Protein AF-A0A7S3TK28-F1 (afdb_monomer)

InterPro domains:
  IPR003421 Opine dehydrogenase [PF02317] (2-161)
  IPR005952 Phosphoglycerate mutase 1 [TIGR01258] (217-288)
  IPR008927 6-phosphogluconate dehydrogenase-like, C-terminal domain superfamily [SSF48179] (2-196)
  IPR013078 Histidine phosphatase superfamily, clade-1 [PF00300] (219-283)
  IPR013078 Histidine phosphatase superfamily, clade-1 [SM00855] (218-285)
  IPR013078 Histidine phosphatase superfamily, clade-1 [cd07067] (218-284)
  IPR013328 6-phosphogluconate dehydrogenase, domain 2 [G3DSA:1.10.1040.10] (9-201)
  IPR029033 Histidine phosphatase superfamily [G3DSA:3.40.50.1240] (212-289)
  IPR029033 Histidine phosphatase superfamily [SSF53254] (218-283)
  IPR051729 Opine/Lysopine Dehydrogenase [PTHR38015] (2-201)

Foldseek 3Di:
DAALLDVLLQQLLLQCCLCPPVVHDPQDADADFAQRLLNDDPSSQVLSCLQQVLSVVLVVLCCVQQVDDRVVSDGPLVVLCVPQVVQFPDSPGSSSSRNRRPVRPPHGADWDDDVNHTDHLLQDCSLVPSLQEHLLQSLLSCQQSVRDRVSSVVSSVVSCVSNVFFQDDPSDRPGPCVLVGPRCVVVVDRHPVSVCVVVVRDSPPDDDDPDDDDDDDDDDDDDFFAFPVVVVVHDCPPPQGAHDPRSLVVLLVLLQVLQVVPDEDPDDDFDPHNRGVSSVVNSCVNNVRD

Solvent-accessible surface area (backbone atoms only — not comparable to full-atom values): 16312 Å² total; per-residue (Å²): 139,82,64,88,65,44,64,56,37,36,52,40,44,27,49,52,41,44,54,62,32,81,92,61,36,90,84,67,54,34,83,64,75,53,46,41,56,53,51,53,45,73,68,21,35,51,46,38,51,43,36,34,50,37,52,44,52,39,50,53,50,47,29,73,76,44,76,52,89,62,78,85,41,53,47,66,57,56,50,45,44,77,75,40,50,93,59,33,82,36,74,90,41,60,43,39,34,41,46,37,28,66,92,43,70,88,43,48,49,64,59,42,86,48,91,78,30,31,37,74,42,58,62,39,56,48,39,63,45,26,36,34,61,32,35,35,25,56,52,32,51,18,56,46,69,71,48,81,46,70,53,49,47,56,49,49,57,54,45,26,61,55,54,72,50,39,38,62,50,98,89,34,70,72,21,93,44,21,67,76,31,54,16,46,46,40,75,72,35,71,44,58,69,53,44,29,60,78,68,71,50,64,78,64,92,68,78,74,78,71,90,67,80,86,77,88,76,89,83,84,89,76,80,56,33,49,28,56,42,55,78,68,75,40,89,54,89,86,63,76,53,52,53,26,81,65,13,51,50,48,14,40,51,51,3,42,53,38,36,77,70,65,58,80,71,97,77,86,87,68,58,98,36,58,26,34,42,50,22,50,51,40,18,24,67,47,23,78,56,118

Radius of gyration: 21.39 Å; Cα contacts (8 Å, |Δi|>4): 416; chains: 1; bounding box: 54×44×63 Å

Sequence (290 aa):
GISLRNPGAVIHPGVMYGRWCAEKWDGKPVAEKPLFYQGVDDFTQDVLLGLTNEVQAVRKKMEELCGIDLSDAVDLKQWYMDCYGDQMTDTSSLKACMNTNPGYRGLTHPCKDAEGGFVPDLKYRYLSEDVPTGMCFNKGLGEILGVAMPMTDKVLQWAQECIGQEFMVDGKMTGKDVVKTRAPQALGITTLAEFCTSAGISTTGSPSAGPREPVVHKIVFLRHGESVWNVANIFTGWADVDLSPAGEMEAVEAGKVLKEKGYKFDVVFTSVLRRSIKTAWTALMNSENY

pLDDT: mean 92.3, std 11.19, range [40.44, 98.81]

Organism: NCBI:txid141414

Mean predicted aligned error: 8.52 Å

Nearest PDB structures (foldseek):
  3c7c-assembly1_B  TM=9.123E-01  e=1.834E-18  Pecten maximus
  3iqd-assembly1_B  TM=9.134E-01  e=4.258E-18  Pecten maximus
  3c7d-assembly1_B  TM=9.516E-01  e=3.195E-16  Pecten maximus
  4odi-assembly1_C  TM=9.614E-01  e=1.47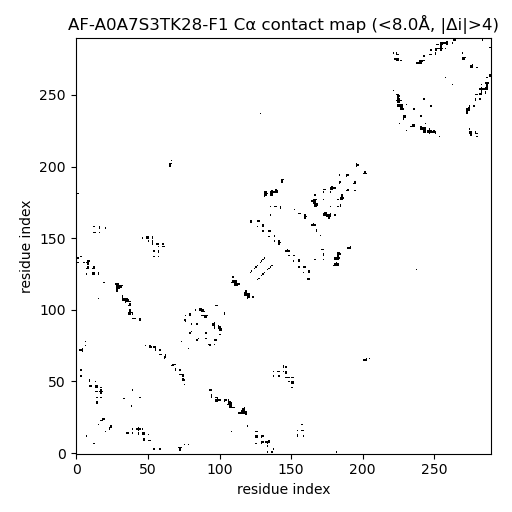2E-04  Toxoplasma gondii ME49
  3ezn-assembly1_A  TM=9.757E-01  e=8.822E-04  Burkholderia pseudomallei 1710b

Secondary structure (DSSP, 8-state):
---S--THHHHHHHHHHHHHSTTT--SPPBSS--BSGGG--HHHHHHHHHHHHHHHHHHHHHHHHH----TTS--HHHHHHHHHTTT-S--SSHHHHHHH-GGGTT-B--EEEETTEEEE-TTSHHHHTHIIIIIHHHHHHHHHTT---HHHHHHHHHHHHHHT----BTTBS--TTGGGS-SGGGGT--SHHHHHHHHT---S------------------PPPPBHHHHTT---TT--PPBPHHHHHHHHHHHHHHHHTT---S-----SSHHHHHHHHHHHHHHT--

Structure (mmCIF, N/CA/C/O backbone):
data_AF-A0A7S3TK28-F1
#
_entry.id   AF-A0A7S3TK28-F1
#
loop_
_atom_site.group_PDB
_atom_site.id
_atom_site.type_symbol
_atom_site.label_atom_id
_atom_site.label_alt_id
_atom_site.label_comp_id
_atom_site.label_asym_id
_atom_site.label_entity_id
_atom_site.label_seq_id
_atom_site.pdbx_PDB_ins_code
_atom_site.Cartn_x
_atom_site.Cartn_y
_atom_site.Cartn_z
_atom_site.occupancy
_atom_site.B_iso_or_equiv
_atom_site.auth_seq_id
_atom_site.auth_comp_id
_atom_site.auth_asym_id
_atom_site.auth_atom_id
_atom_site.pdbx_PDB_model_num
ATOM 1 N N . GLY A 1 1 ? -11.603 3.193 7.037 1.00 42.41 1 GLY A N 1
ATOM 2 C CA . GLY A 1 1 ? -10.459 3.156 7.964 1.00 42.41 1 GLY A CA 1
ATOM 3 C C . GLY A 1 1 ? -9.174 3.270 7.178 1.00 42.41 1 GLY A C 1
ATOM 4 O O . GLY A 1 1 ? -9.119 2.775 6.057 1.00 42.41 1 GLY A O 1
ATOM 5 N N . ILE A 1 2 ? -8.181 3.951 7.734 1.00 57.00 2 ILE A N 1
ATOM 6 C CA . ILE A 1 2 ? -6.788 3.903 7.283 1.00 57.00 2 ILE A CA 1
ATOM 7 C C . ILE A 1 2 ? -6.021 3.240 8.425 1.00 57.00 2 ILE A C 1
ATOM 9 O O . ILE A 1 2 ? -6.364 3.457 9.585 1.00 57.00 2 ILE A O 1
ATOM 13 N N . SER A 1 3 ? -5.068 2.374 8.103 1.00 76.81 3 SER A N 1
ATOM 14 C CA . SER A 1 3 ? -4.368 1.545 9.081 1.00 76.81 3 SER A CA 1
ATOM 15 C C . SER A 1 3 ? -2.878 1.539 8.779 1.00 76.81 3 SER A C 1
ATOM 17 O O . SER A 1 3 ? -2.493 1.499 7.611 1.00 76.81 3 SER A O 1
ATOM 19 N N . LEU A 1 4 ? -2.061 1.509 9.834 1.00 87.50 4 LEU A N 1
ATOM 20 C CA . LEU A 1 4 ? -0.627 1.225 9.735 1.00 87.50 4 LEU A CA 1
ATOM 21 C C . LEU A 1 4 ? -0.364 -0.229 9.300 1.00 87.50 4 LEU A C 1
ATOM 23 O O . LEU A 1 4 ? 0.702 -0.532 8.777 1.00 87.50 4 LEU A O 1
ATOM 27 N N . ARG A 1 5 ? -1.364 -1.116 9.410 1.00 87.00 5 ARG A N 1
ATOM 28 C CA . ARG A 1 5 ? -1.356 -2.486 8.873 1.00 87.00 5 ARG A CA 1
ATOM 29 C C . ARG A 1 5 ? -1.894 -2.539 7.434 1.00 87.00 5 ARG A C 1
ATOM 31 O O . ARG A 1 5 ? -2.794 -3.318 7.125 1.00 87.00 5 ARG A O 1
ATOM 38 N N . ASN A 1 6 ? -1.394 -1.670 6.556 1.00 89.38 6 ASN A N 1
ATOM 39 C CA . ASN A 1 6 ? -1.756 -1.653 5.136 1.00 89.38 6 ASN A CA 1
ATOM 40 C C . ASN A 1 6 ? -0.565 -2.106 4.267 1.00 89.38 6 ASN A C 1
ATOM 42 O O . ASN A 1 6 ? 0.233 -1.262 3.852 1.00 89.38 6 ASN A O 1
ATOM 46 N N . PRO A 1 7 ? -0.443 -3.408 3.943 1.00 92.44 7 PRO A N 1
ATOM 47 C CA . PRO A 1 7 ? 0.672 -3.910 3.138 1.00 92.44 7 PRO A CA 1
ATOM 48 C C . PRO A 1 7 ? 0.686 -3.322 1.720 1.00 92.44 7 PRO A C 1
ATOM 50 O O . PRO A 1 7 ? 1.758 -3.158 1.147 1.00 92.44 7 PRO A O 1
ATOM 53 N N . GLY A 1 8 ? -0.470 -2.937 1.161 1.00 92.25 8 GLY A N 1
ATOM 54 C CA . GLY A 1 8 ? -0.560 -2.330 -0.173 1.00 92.25 8 GLY A CA 1
ATOM 55 C C . GLY A 1 8 ? 0.177 -0.991 -0.275 1.00 92.25 8 GLY A C 1
ATOM 56 O O . GLY A 1 8 ? 0.817 -0.726 -1.288 1.00 92.25 8 GLY A O 1
ATOM 57 N N . ALA A 1 9 ? 0.188 -0.203 0.807 1.00 94.38 9 ALA A N 1
ATOM 58 C CA . ALA A 1 9 ? 0.911 1.070 0.885 1.00 94.38 9 ALA A CA 1
ATOM 59 C C . ALA A 1 9 ? 2.443 0.914 0.868 1.00 94.38 9 ALA A C 1
ATOM 61 O O . ALA A 1 9 ? 3.150 1.891 0.637 1.00 94.38 9 ALA A O 1
ATOM 62 N N . VAL A 1 10 ? 2.949 -0.296 1.131 1.00 97.31 10 VAL A N 1
ATOM 63 C CA . VAL A 1 10 ? 4.381 -0.622 1.140 1.00 97.31 10 VAL A CA 1
ATOM 64 C C . VAL A 1 10 ? 4.747 -1.421 -0.108 1.00 97.31 10 VAL A C 1
ATOM 66 O O . VAL A 1 10 ? 5.612 -1.004 -0.874 1.00 97.31 10 VAL A O 1
ATOM 69 N N . ILE A 1 11 ? 4.066 -2.550 -0.338 1.00 98.19 11 ILE A N 1
ATOM 70 C CA . ILE A 1 11 ? 4.402 -3.494 -1.407 1.00 98.19 11 ILE A CA 1
ATOM 71 C C . ILE A 1 11 ? 4.260 -2.841 -2.776 1.00 98.19 11 ILE A C 1
ATOM 73 O O . ILE A 1 11 ? 5.189 -2.897 -3.572 1.00 98.19 11 ILE A O 1
ATOM 77 N N . HIS A 1 12 ? 3.106 -2.251 -3.084 1.00 98.25 12 HIS A N 1
ATOM 78 C CA . HIS A 1 12 ? 2.821 -1.825 -4.451 1.00 98.25 12 HIS A CA 1
ATOM 79 C C . HIS A 1 12 ? 3.738 -0.691 -4.931 1.00 98.25 12 HIS A C 1
ATOM 81 O O . HIS A 1 12 ? 4.427 -0.892 -5.935 1.00 98.25 12 HIS A O 1
ATOM 87 N N . PRO A 1 13 ? 3.840 0.454 -4.231 1.00 98.50 13 PRO A N 1
ATOM 88 C CA . PRO A 1 13 ? 4.783 1.495 -4.621 1.00 98.50 13 PRO A CA 1
ATOM 89 C C . PRO A 1 13 ? 6.243 1.060 -4.448 1.00 98.50 13 PRO A C 1
ATOM 91 O O . PRO A 1 13 ? 7.067 1.413 -5.287 1.00 98.50 13 PRO A O 1
ATOM 94 N N . GLY A 1 14 ? 6.570 0.251 -3.433 1.00 98.69 14 GLY A N 1
ATOM 95 C CA . GLY A 1 14 ? 7.932 -0.235 -3.201 1.00 98.69 14 GLY A CA 1
ATOM 96 C C . GLY A 1 14 ? 8.446 -1.166 -4.302 1.00 98.69 14 GLY A C 1
ATOM 97 O O . GLY A 1 14 ? 9.561 -0.980 -4.779 1.00 98.69 14 GLY A O 1
ATOM 98 N N . VAL A 1 15 ? 7.632 -2.121 -4.765 1.00 98.75 15 VAL A N 1
ATOM 99 C CA . VAL A 1 15 ? 7.984 -3.016 -5.884 1.00 98.75 15 VAL A CA 1
ATOM 100 C C . VAL A 1 15 ? 8.039 -2.246 -7.203 1.00 98.75 15 VAL A C 1
ATOM 102 O O . VAL A 1 15 ? 8.988 -2.410 -7.968 1.00 98.75 15 VAL A O 1
ATOM 105 N N . MET A 1 16 ? 7.073 -1.352 -7.451 1.00 98.75 16 MET A N 1
ATOM 106 C CA . MET A 1 16 ? 7.088 -0.489 -8.638 1.00 98.75 16 MET A CA 1
ATOM 107 C C . MET A 1 16 ? 8.357 0.375 -8.686 1.00 98.75 16 MET A C 1
ATOM 109 O O . MET A 1 16 ? 9.005 0.434 -9.729 1.00 98.75 16 MET A O 1
ATOM 113 N N . TYR A 1 17 ? 8.750 0.982 -7.563 1.00 98.81 17 TYR A N 1
ATOM 114 C CA . TYR A 1 17 ? 9.994 1.742 -7.447 1.00 98.81 17 TYR A CA 1
ATOM 115 C C . TYR A 1 17 ? 11.224 0.845 -7.620 1.00 98.81 17 TYR A C 1
ATOM 117 O O . TYR A 1 17 ? 12.099 1.147 -8.427 1.00 98.81 17 TYR A O 1
ATOM 125 N N . GLY A 1 18 ? 11.275 -0.283 -6.907 1.00 98.50 18 GLY A N 1
ATOM 126 C CA . GLY A 1 18 ? 12.389 -1.233 -6.939 1.00 98.50 18 GLY A CA 1
ATOM 127 C C . GLY A 1 18 ? 12.694 -1.771 -8.337 1.00 98.50 18 GLY A C 1
ATOM 128 O O . GLY A 1 18 ? 13.848 -2.063 -8.653 1.00 98.50 18 GLY A O 1
ATOM 129 N N . ARG A 1 19 ? 11.678 -1.847 -9.205 1.00 98.31 19 ARG A N 1
ATOM 130 C CA . ARG A 1 19 ? 11.840 -2.276 -10.595 1.00 98.31 19 ARG A CA 1
ATOM 131 C C . ARG A 1 19 ? 12.068 -1.132 -11.585 1.00 98.31 19 ARG A C 1
ATOM 133 O O . ARG A 1 19 ? 12.838 -1.321 -12.525 1.00 98.31 19 ARG A O 1
ATOM 140 N N . TRP A 1 20 ? 11.388 0.002 -11.419 1.00 98.50 20 TRP A N 1
ATOM 141 C CA . TRP A 1 20 ? 11.257 1.029 -12.466 1.00 98.50 20 TRP A CA 1
ATOM 142 C C . TRP A 1 20 ? 11.826 2.404 -12.100 1.00 98.50 20 TRP A C 1
ATOM 144 O O . TRP A 1 20 ? 11.633 3.360 -12.854 1.00 98.50 20 TRP A O 1
ATOM 154 N N . CYS A 1 21 ? 12.527 2.542 -10.973 1.00 97.81 21 CYS A N 1
ATOM 155 C CA . CYS A 1 21 ? 13.272 3.764 -10.684 1.00 97.81 21 CYS A CA 1
ATOM 156 C C . CYS A 1 21 ? 14.451 3.949 -11.658 1.00 97.81 21 CYS A C 1
ATOM 158 O O . CYS A 1 21 ? 14.900 3.006 -12.315 1.00 97.81 21 CYS A O 1
ATOM 160 N N . ALA A 1 22 ? 14.987 5.169 -11.720 1.00 95.56 22 ALA A N 1
ATOM 161 C CA . ALA A 1 22 ? 16.073 5.527 -12.638 1.00 95.56 22 ALA A CA 1
ATOM 162 C C . ALA A 1 22 ? 17.367 4.706 -12.438 1.00 95.56 22 ALA A C 1
ATOM 164 O O . ALA A 1 22 ? 18.173 4.599 -13.356 1.00 95.56 22 ALA A O 1
ATOM 165 N N . GLU A 1 23 ? 17.567 4.100 -11.261 1.00 96.12 23 GLU A N 1
ATOM 166 C CA . GLU A 1 23 ? 18.708 3.212 -10.983 1.00 96.12 23 GLU A CA 1
ATOM 167 C C . GLU A 1 23 ? 18.555 1.827 -11.638 1.00 96.12 23 GLU A C 1
ATOM 169 O O . GLU A 1 23 ? 19.532 1.095 -11.793 1.00 96.12 23 GLU A O 1
ATOM 174 N N . LYS A 1 24 ? 17.325 1.442 -11.997 1.00 96.44 24 LYS A N 1
ATOM 175 C CA . LYS A 1 24 ? 16.964 0.074 -12.399 1.00 96.44 24 LYS A CA 1
ATOM 176 C C . LYS A 1 24 ? 16.381 -0.012 -13.803 1.00 96.44 24 LYS A C 1
ATOM 178 O O . LYS A 1 24 ? 16.379 -1.098 -14.384 1.00 96.44 24 LYS A O 1
ATOM 183 N N . TRP A 1 25 ? 15.923 1.106 -14.359 1.00 96.88 25 TRP A N 1
ATOM 184 C CA . TRP A 1 25 ? 15.313 1.167 -15.678 1.00 96.88 25 TRP A CA 1
ATOM 185 C C . TRP A 1 25 ? 15.842 2.350 -16.494 1.00 96.88 25 TRP A C 1
ATOM 187 O O . TRP A 1 25 ? 15.860 3.484 -16.026 1.00 96.88 25 TRP A O 1
ATOM 197 N N . ASP A 1 26 ? 16.247 2.079 -17.736 1.00 95.88 26 ASP A N 1
ATOM 198 C CA . ASP A 1 26 ? 16.851 3.047 -18.662 1.00 95.88 26 ASP A CA 1
ATOM 199 C C . ASP A 1 26 ? 15.827 3.751 -19.572 1.00 95.88 26 ASP A C 1
ATOM 201 O O . ASP A 1 26 ? 16.202 4.452 -20.513 1.00 95.88 26 ASP A O 1
ATOM 205 N N . GLY A 1 27 ? 14.531 3.543 -19.321 1.00 95.12 27 GLY A N 1
ATOM 206 C CA . GLY A 1 27 ? 13.440 4.089 -20.126 1.00 95.12 27 GLY A CA 1
ATOM 207 C C . GLY A 1 27 ? 13.072 3.252 -21.355 1.00 95.12 27 GLY A C 1
ATOM 208 O O . GLY A 1 27 ? 12.114 3.600 -22.049 1.00 95.12 27 GLY A O 1
ATOM 209 N N . LYS A 1 28 ? 13.785 2.155 -21.651 1.00 96.56 28 LYS A N 1
ATOM 210 C CA . LYS A 1 28 ? 13.515 1.331 -22.840 1.00 96.56 28 LYS A CA 1
ATOM 211 C C . LYS A 1 28 ? 12.474 0.233 -22.583 1.00 96.56 28 LYS A C 1
ATOM 213 O O . LYS A 1 28 ? 12.334 -0.231 -21.448 1.00 96.56 28 LYS A O 1
ATOM 218 N N . PRO A 1 29 ? 11.756 -0.222 -23.626 1.00 97.56 29 PRO A N 1
ATOM 219 C CA . PRO A 1 29 ? 10.872 -1.377 -23.524 1.00 97.56 29 PRO A CA 1
ATOM 220 C C . PRO A 1 29 ? 11.611 -2.648 -23.089 1.00 97.56 29 PRO A C 1
ATOM 222 O O . PRO A 1 29 ? 12.761 -2.878 -23.464 1.00 97.56 29 PRO A O 1
ATOM 225 N N . VAL A 1 30 ? 10.928 -3.496 -22.323 1.00 97.31 30 VAL A N 1
ATOM 226 C CA . VAL A 1 30 ? 11.383 -4.845 -21.961 1.00 97.31 30 VAL A CA 1
ATOM 227 C C . VAL A 1 30 ? 10.691 -5.892 -22.831 1.00 97.31 30 VAL A C 1
ATOM 229 O O . VAL A 1 30 ? 9.532 -5.723 -23.198 1.00 97.31 30 VAL A O 1
ATOM 232 N N . ALA A 1 31 ? 11.378 -6.993 -23.142 1.00 96.94 31 ALA A N 1
ATOM 233 C CA . ALA A 1 31 ? 10.843 -8.031 -24.029 1.00 96.94 31 ALA A CA 1
ATOM 234 C C . ALA A 1 31 ? 9.609 -8.754 -23.455 1.00 96.94 31 ALA A C 1
ATOM 236 O O . ALA A 1 31 ? 8.701 -9.114 -24.197 1.00 96.94 31 ALA A O 1
ATOM 237 N N . GLU A 1 32 ? 9.557 -8.934 -22.132 1.00 96.81 32 GLU A N 1
ATOM 238 C CA . GLU A 1 32 ? 8.473 -9.619 -21.426 1.00 96.81 32 GLU A CA 1
ATOM 239 C C . GLU A 1 32 ? 8.054 -8.833 -20.182 1.00 96.81 32 GLU A C 1
ATOM 241 O O . GLU A 1 32 ? 8.863 -8.118 -19.581 1.00 96.81 32 GLU A O 1
ATOM 246 N N . LYS A 1 33 ? 6.793 -8.988 -19.762 1.00 97.44 33 LYS A N 1
ATOM 247 C CA . LYS A 1 33 ? 6.294 -8.376 -18.524 1.00 97.44 33 LYS A CA 1
ATOM 248 C C . LYS A 1 33 ? 6.962 -9.057 -17.320 1.00 97.44 33 LYS A C 1
ATOM 250 O O . LYS A 1 33 ? 6.714 -10.242 -17.094 1.00 97.44 33 LYS A O 1
ATOM 255 N N . PRO A 1 34 ? 7.773 -8.347 -16.518 1.00 97.69 34 PRO A N 1
ATOM 256 C CA . PRO A 1 34 ? 8.454 -8.963 -15.388 1.00 97.69 34 PRO A CA 1
ATOM 257 C C . PRO A 1 34 ? 7.449 -9.368 -14.308 1.00 97.69 34 PRO A C 1
ATOM 259 O O . PRO A 1 34 ? 6.474 -8.652 -14.059 1.00 97.69 34 PRO A O 1
ATOM 262 N N . LEU A 1 35 ? 7.709 -10.482 -13.621 1.00 98.19 35 LEU A N 1
ATOM 263 C CA . LEU A 1 35 ? 6.926 -10.905 -12.455 1.00 98.19 35 LEU A CA 1
ATOM 264 C C . LEU A 1 35 ? 6.907 -9.798 -11.393 1.00 98.19 35 LEU A C 1
ATOM 266 O O . LEU A 1 35 ? 7.912 -9.124 -11.185 1.00 98.19 35 LEU A O 1
ATOM 270 N N . PHE A 1 36 ? 5.758 -9.591 -10.751 1.00 98.44 36 PHE A N 1
ATOM 271 C CA . PHE A 1 36 ? 5.572 -8.543 -9.749 1.00 98.44 36 PHE A CA 1
ATOM 272 C C . PHE A 1 36 ? 6.108 -8.988 -8.390 1.00 98.44 36 PHE A C 1
ATOM 274 O O . PHE A 1 36 ? 7.216 -8.628 -8.011 1.00 98.44 36 PHE A O 1
ATOM 281 N N . TYR A 1 37 ? 5.360 -9.839 -7.683 1.00 98.12 37 TYR A N 1
ATOM 282 C CA . TYR A 1 37 ? 5.753 -10.311 -6.355 1.00 98.12 37 TYR A CA 1
ATOM 283 C C . TYR A 1 37 ? 6.915 -11.303 -6.416 1.00 98.12 37 TYR A C 1
ATOM 285 O O . TYR A 1 37 ? 7.814 -11.229 -5.591 1.00 98.12 37 TYR A O 1
ATOM 293 N N . GLN A 1 38 ? 6.917 -12.199 -7.411 1.00 98.25 38 GLN A N 1
ATOM 294 C CA . GLN A 1 38 ? 7.967 -13.212 -7.557 1.00 98.25 38 GLN A CA 1
ATOM 295 C C . GLN A 1 38 ? 9.222 -12.721 -8.290 1.00 98.25 38 GLN A C 1
ATOM 297 O O . GLN A 1 38 ? 10.174 -13.478 -8.467 1.00 98.25 38 GLN A O 1
ATOM 302 N N . GLY A 1 39 ? 9.208 -11.467 -8.747 1.00 97.69 39 GLY A N 1
ATOM 303 C CA . GLY A 1 39 ? 10.347 -10.807 -9.380 1.00 97.69 39 GLY A CA 1
ATOM 304 C C . GLY A 1 39 ? 11.134 -9.907 -8.429 1.00 97.69 39 GLY A C 1
ATOM 305 O O . GLY A 1 39 ? 11.991 -9.163 -8.901 1.00 97.69 39 GLY A O 1
ATOM 306 N N . VAL A 1 40 ? 10.839 -9.934 -7.123 1.00 98.44 40 VAL A N 1
ATOM 307 C CA . VAL A 1 40 ? 11.541 -9.114 -6.128 1.00 98.44 40 VAL A CA 1
ATOM 308 C C . VAL A 1 40 ? 13.001 -9.564 -6.054 1.00 98.44 40 VAL A C 1
ATOM 310 O O . VAL A 1 40 ? 13.296 -10.742 -5.838 1.00 98.44 40 VAL A O 1
ATOM 313 N N . ASP A 1 41 ? 13.912 -8.612 -6.253 1.00 98.31 41 ASP A N 1
ATOM 314 C CA . ASP A 1 41 ? 15.360 -8.768 -6.107 1.00 98.31 41 ASP A CA 1
ATOM 315 C C . ASP A 1 41 ? 15.856 -8.147 -4.787 1.00 98.31 41 ASP A C 1
ATOM 317 O O . ASP A 1 41 ? 15.064 -7.629 -4.000 1.00 98.31 41 ASP A O 1
ATOM 321 N N . ASP A 1 42 ? 17.162 -8.228 -4.509 1.00 98.56 42 ASP A N 1
ATOM 322 C CA . ASP A 1 42 ? 17.730 -7.700 -3.257 1.00 98.56 42 ASP A CA 1
ATOM 323 C C . ASP A 1 42 ? 17.544 -6.184 -3.127 1.00 98.56 42 ASP A C 1
ATOM 325 O O . ASP A 1 42 ? 17.161 -5.701 -2.068 1.00 98.56 42 ASP A O 1
ATOM 329 N N . PHE A 1 43 ? 17.696 -5.446 -4.230 1.00 98.56 43 PHE A N 1
ATOM 330 C CA . PHE A 1 43 ? 17.449 -4.004 -4.248 1.00 98.56 43 PHE A CA 1
ATOM 331 C C . PHE A 1 43 ? 16.000 -3.673 -3.866 1.00 98.56 43 PHE A C 1
ATOM 333 O O . PHE A 1 43 ? 15.742 -2.822 -3.017 1.00 98.56 43 PHE A O 1
ATOM 340 N N . THR A 1 44 ? 15.040 -4.371 -4.472 1.00 98.69 44 THR A N 1
ATOM 341 C CA . THR A 1 44 ? 13.617 -4.182 -4.179 1.00 98.69 44 THR A CA 1
ATOM 342 C C . THR A 1 44 ? 13.291 -4.600 -2.747 1.00 98.69 44 THR A C 1
ATOM 344 O O . THR A 1 44 ? 12.499 -3.935 -2.080 1.00 98.69 44 THR A O 1
ATOM 347 N N . GLN A 1 45 ? 13.918 -5.662 -2.235 1.00 98.56 45 GLN A N 1
ATOM 348 C CA . GLN A 1 45 ? 13.784 -6.046 -0.833 1.00 98.56 45 GLN A CA 1
ATOM 349 C C . GLN A 1 45 ? 14.259 -4.933 0.103 1.00 98.56 45 GLN A C 1
ATOM 351 O O . GLN A 1 45 ? 13.549 -4.624 1.056 1.00 98.56 45 GLN A O 1
ATOM 356 N N . ASP A 1 46 ? 15.411 -4.320 -0.158 1.00 98.69 46 ASP A N 1
ATOM 357 C CA . ASP A 1 46 ? 15.949 -3.250 0.688 1.00 98.69 46 ASP A CA 1
ATOM 358 C C . ASP A 1 46 ? 15.021 -2.028 0.711 1.00 98.69 46 ASP A C 1
ATOM 360 O O . ASP A 1 46 ? 14.789 -1.441 1.772 1.00 98.69 46 ASP A O 1
ATOM 364 N N . VAL A 1 47 ? 14.402 -1.696 -0.428 1.00 98.81 47 VAL A N 1
ATOM 365 C CA . VAL A 1 47 ? 13.343 -0.675 -0.506 1.00 98.81 47 VAL A CA 1
ATOM 366 C C . VAL A 1 47 ? 12.159 -1.053 0.386 1.00 98.81 47 VAL A C 1
ATOM 368 O O . VAL A 1 47 ? 11.726 -0.251 1.214 1.00 98.81 47 VAL A O 1
ATOM 371 N N . LEU A 1 48 ? 11.642 -2.278 0.262 1.00 98.81 48 LEU A N 1
ATOM 372 C CA . LEU A 1 48 ? 10.491 -2.745 1.043 1.00 98.81 48 LEU A CA 1
ATOM 373 C C . LEU A 1 48 ? 10.782 -2.799 2.547 1.00 98.81 48 LEU A C 1
ATOM 375 O O . LEU A 1 48 ? 9.925 -2.415 3.346 1.00 98.81 48 LEU A O 1
ATOM 379 N N . LEU A 1 49 ? 11.983 -3.240 2.932 1.00 98.62 49 LEU A N 1
ATOM 380 C CA . LEU A 1 49 ? 12.444 -3.248 4.318 1.00 98.62 49 LEU A CA 1
ATOM 381 C C . LEU A 1 49 ? 12.566 -1.822 4.864 1.00 98.62 49 LEU A C 1
ATOM 383 O O . LEU A 1 49 ? 12.101 -1.560 5.969 1.00 98.62 49 LEU A O 1
ATOM 387 N N . GLY A 1 50 ? 13.114 -0.883 4.088 1.00 98.75 50 GLY A N 1
ATOM 388 C CA . GLY A 1 50 ? 13.163 0.532 4.462 1.00 98.75 50 GLY A CA 1
ATOM 389 C C . GLY A 1 50 ? 11.770 1.101 4.737 1.00 98.75 50 GLY A C 1
ATOM 390 O O . GLY A 1 50 ? 11.514 1.609 5.827 1.00 98.75 50 GLY A O 1
ATOM 391 N N . LEU A 1 51 ? 10.842 0.925 3.793 1.00 98.69 51 LEU A N 1
ATOM 392 C CA . LEU A 1 51 ? 9.460 1.394 3.926 1.00 98.69 51 LEU A CA 1
ATOM 393 C C . LEU A 1 51 ? 8.744 0.777 5.138 1.00 98.69 51 LEU A C 1
ATOM 395 O O . LEU A 1 51 ? 8.139 1.495 5.934 1.00 98.69 51 LEU A O 1
ATOM 399 N N . THR A 1 52 ? 8.798 -0.550 5.311 1.00 98.38 52 THR A N 1
ATOM 400 C CA . THR A 1 52 ? 8.097 -1.199 6.431 1.00 98.38 52 THR A CA 1
ATOM 401 C C . THR A 1 52 ? 8.712 -0.842 7.783 1.00 98.38 52 THR A C 1
ATOM 403 O O . THR A 1 52 ? 7.967 -0.699 8.751 1.00 98.38 52 THR A O 1
ATOM 406 N N . ASN A 1 53 ? 10.033 -0.666 7.872 1.00 98.56 53 ASN A N 1
ATOM 407 C CA . ASN A 1 53 ? 10.703 -0.291 9.118 1.00 98.56 53 ASN A CA 1
ATOM 408 C C . ASN A 1 53 ? 10.349 1.140 9.542 1.00 98.56 53 ASN A C 1
ATOM 410 O O . ASN A 1 53 ? 10.154 1.399 10.729 1.00 98.56 53 ASN A O 1
ATOM 414 N N . GLU A 1 54 ? 10.201 2.060 8.589 1.00 98.62 54 GLU A N 1
ATOM 415 C CA . GLU A 1 54 ? 9.741 3.427 8.860 1.00 98.62 54 GLU A CA 1
ATOM 416 C C . GLU A 1 54 ? 8.300 3.444 9.383 1.00 98.62 54 GLU A C 1
ATOM 418 O O . GLU A 1 54 ? 8.005 4.132 10.362 1.00 98.62 54 GLU A O 1
ATOM 423 N N . VAL A 1 55 ? 7.411 2.622 8.815 1.00 97.88 55 VAL A N 1
ATOM 424 C CA . VAL A 1 55 ? 6.046 2.438 9.342 1.00 97.88 55 VAL A CA 1
ATOM 425 C C . VAL A 1 55 ? 6.069 1.866 10.766 1.00 97.88 55 VAL A C 1
ATOM 427 O O . VAL A 1 55 ? 5.313 2.329 11.621 1.00 97.88 55 VAL A O 1
ATOM 430 N N . GLN A 1 56 ? 6.964 0.919 11.067 1.00 98.19 56 GLN A N 1
ATOM 431 C CA . GLN A 1 56 ? 7.138 0.404 12.432 1.00 98.19 56 GLN A CA 1
ATOM 432 C C . GLN A 1 56 ? 7.656 1.473 13.405 1.00 98.19 56 GLN A C 1
ATOM 434 O O . GLN A 1 56 ? 7.216 1.519 14.555 1.00 98.19 56 GLN A O 1
ATOM 439 N N . ALA A 1 57 ? 8.545 2.365 12.959 1.00 98.44 57 ALA A N 1
ATOM 440 C CA . ALA A 1 57 ? 9.011 3.489 13.769 1.00 98.44 57 ALA A CA 1
ATOM 441 C C . ALA A 1 57 ? 7.865 4.462 14.101 1.00 98.44 57 ALA A C 1
ATOM 443 O O . ALA A 1 57 ? 7.723 4.870 15.255 1.00 98.44 57 ALA A O 1
ATOM 444 N N . VAL A 1 58 ? 7.004 4.762 13.122 1.00 98.00 58 VAL A N 1
ATOM 445 C CA . VAL A 1 58 ? 5.765 5.538 13.315 1.00 98.00 58 VAL A CA 1
ATOM 446 C C . VAL A 1 58 ? 4.839 4.857 14.323 1.00 98.00 58 VAL A C 1
ATOM 448 O O . VAL A 1 58 ? 4.409 5.497 15.284 1.00 98.00 58 VAL A O 1
ATOM 451 N N . ARG A 1 59 ? 4.579 3.552 14.158 1.00 96.62 59 ARG A N 1
ATOM 452 C CA . ARG A 1 59 ? 3.758 2.759 15.087 1.00 96.62 59 ARG A CA 1
ATOM 453 C C . ARG A 1 59 ? 4.301 2.836 16.513 1.00 96.62 59 ARG A C 1
ATOM 455 O O . ARG A 1 59 ? 3.567 3.225 17.414 1.00 96.62 59 ARG A O 1
ATOM 462 N N . LYS A 1 60 ? 5.588 2.547 16.716 1.00 97.00 60 LYS A N 1
ATOM 463 C CA . LYS A 1 60 ? 6.219 2.590 18.043 1.00 97.00 60 LYS A CA 1
ATOM 464 C C . LYS A 1 60 ? 6.108 3.976 18.684 1.00 97.00 60 LYS A C 1
ATOM 466 O O . LYS A 1 60 ? 5.860 4.075 19.883 1.00 97.00 60 LYS A O 1
ATOM 471 N N . LYS A 1 61 ? 6.266 5.048 17.895 1.00 96.75 61 LYS A N 1
ATOM 472 C CA . LYS A 1 61 ? 6.161 6.420 18.408 1.00 96.75 61 LYS A CA 1
ATOM 473 C C . LYS A 1 61 ? 4.733 6.781 18.820 1.00 96.75 61 LYS A C 1
ATOM 475 O O . LYS A 1 61 ? 4.553 7.449 19.833 1.00 96.75 61 LYS A O 1
ATOM 480 N N . MET A 1 62 ? 3.727 6.305 18.084 1.00 94.44 62 MET A N 1
ATOM 481 C CA . MET A 1 62 ? 2.320 6.435 18.478 1.00 94.44 62 MET A CA 1
ATOM 482 C C . MET A 1 62 ? 2.024 5.725 19.801 1.00 94.44 62 MET A C 1
ATOM 484 O O . MET A 1 62 ? 1.378 6.309 20.665 1.00 94.44 62 MET A O 1
ATOM 488 N N . GLU A 1 63 ? 2.503 4.495 19.992 1.00 93.75 63 GLU A N 1
ATOM 489 C CA . GLU A 1 63 ? 2.294 3.764 21.252 1.00 93.75 63 GLU A CA 1
ATOM 490 C C . GLU A 1 63 ? 2.941 4.482 22.438 1.00 93.75 63 GLU A C 1
ATOM 492 O O . GLU A 1 63 ? 2.302 4.670 23.471 1.00 93.75 63 GLU A O 1
ATOM 497 N N . GLU A 1 64 ? 4.183 4.945 22.264 1.00 94.12 64 GLU A N 1
ATOM 498 C CA . GLU A 1 64 ? 4.927 5.700 23.278 1.00 94.12 64 GLU A CA 1
ATOM 499 C C . GLU A 1 64 ? 4.186 6.977 23.702 1.00 94.12 64 GLU A C 1
ATOM 501 O O . GLU A 1 64 ? 4.088 7.265 24.893 1.00 94.12 64 GLU A O 1
ATOM 506 N N . LEU A 1 65 ? 3.667 7.746 22.740 1.00 92.62 65 LEU A N 1
ATOM 507 C CA . LEU A 1 65 ? 3.069 9.057 23.006 1.00 92.62 65 LEU A CA 1
ATOM 508 C C . LEU A 1 65 ? 1.581 9.001 23.368 1.00 92.62 65 LEU A C 1
ATOM 510 O O . LEU A 1 65 ? 1.079 9.934 23.993 1.00 92.62 65 LEU A O 1
ATOM 514 N N . CYS A 1 66 ? 0.860 7.961 22.948 1.00 90.00 66 CYS A N 1
ATOM 515 C CA . CYS A 1 66 ? -0.594 7.879 23.108 1.00 90.00 66 CYS A CA 1
ATOM 516 C C . CYS A 1 66 ? -1.059 6.763 24.048 1.00 90.00 66 CYS A C 1
ATOM 518 O O . CYS A 1 66 ? -2.239 6.739 24.384 1.00 90.00 66 CYS A O 1
ATOM 520 N N . GLY A 1 67 ? -0.183 5.845 24.473 1.00 88.19 67 GLY A N 1
ATOM 521 C CA . GLY A 1 67 ? -0.556 4.749 25.376 1.00 88.19 67 GLY A CA 1
ATOM 522 C C . GLY A 1 67 ? -1.580 3.775 24.779 1.00 88.19 67 GLY A C 1
ATOM 523 O O . GLY A 1 67 ? -2.369 3.186 25.514 1.00 88.19 67 GLY A O 1
ATOM 524 N N . ILE A 1 68 ? -1.594 3.641 23.452 1.00 87.56 68 ILE A N 1
ATOM 525 C CA . ILE A 1 68 ? -2.463 2.724 22.704 1.00 87.56 68 ILE A CA 1
ATOM 526 C C . ILE A 1 68 ? -1.707 1.452 22.320 1.00 87.56 68 ILE A C 1
ATOM 528 O O . ILE A 1 68 ? -0.485 1.472 22.205 1.00 87.56 68 ILE A O 1
ATOM 532 N N . ASP A 1 69 ? -2.442 0.366 22.084 1.00 89.19 69 ASP A N 1
ATOM 533 C CA . ASP A 1 69 ? -1.891 -0.877 21.545 1.00 89.19 69 ASP A CA 1
ATOM 534 C C . ASP A 1 69 ? -2.057 -0.908 20.021 1.00 89.19 69 ASP A C 1
ATOM 536 O O . ASP A 1 69 ? -3.174 -0.852 19.499 1.00 89.19 69 ASP A O 1
ATOM 540 N N . LEU A 1 70 ? -0.935 -0.970 19.308 1.00 92.44 70 LEU A N 1
ATOM 541 C CA . LEU A 1 70 ? -0.865 -1.114 17.856 1.00 92.44 70 LEU A CA 1
ATOM 542 C C . LEU A 1 70 ? -0.052 -2.356 17.461 1.00 92.44 70 LEU A C 1
ATOM 544 O O . LEU A 1 70 ? 0.477 -2.413 16.350 1.00 92.44 70 LEU A O 1
ATOM 548 N N . SER A 1 71 ? 0.068 -3.345 18.350 1.00 89.44 71 SER A N 1
ATOM 549 C CA . SER A 1 71 ? 0.877 -4.554 18.143 1.00 89.44 71 SER A CA 1
ATOM 550 C C . SER A 1 71 ? 0.465 -5.395 16.936 1.00 89.44 71 SER A C 1
ATOM 552 O O . SER A 1 71 ? 1.329 -6.002 16.305 1.00 89.44 71 SER A O 1
ATOM 554 N N . ASP A 1 72 ? -0.803 -5.334 16.528 1.00 90.69 72 ASP A N 1
ATOM 555 C CA . ASP A 1 72 ? -1.295 -5.976 15.304 1.00 90.69 72 ASP A CA 1
ATOM 556 C C . ASP A 1 72 ? -0.721 -5.365 14.011 1.00 90.69 72 ASP A C 1
ATOM 558 O O . ASP A 1 72 ? -0.735 -6.005 12.953 1.00 90.69 72 ASP A O 1
ATOM 562 N N . ALA A 1 73 ? -0.223 -4.124 14.046 1.00 92.81 73 ALA A N 1
ATOM 563 C CA . ALA A 1 73 ? 0.432 -3.481 12.910 1.00 92.81 73 ALA A CA 1
ATOM 564 C C . ALA A 1 73 ? 1.891 -3.942 12.805 1.00 92.81 73 ALA A C 1
ATOM 566 O O . ALA A 1 73 ? 2.816 -3.161 13.010 1.00 92.81 73 ALA A O 1
ATOM 567 N N . VAL A 1 74 ? 2.078 -5.224 12.493 1.00 95.50 74 VAL A N 1
ATOM 568 C CA . VAL A 1 74 ? 3.381 -5.884 12.332 1.00 95.50 74 VAL A CA 1
ATOM 569 C C . VAL A 1 74 ? 4.125 -5.442 11.065 1.00 95.50 74 VAL A C 1
ATOM 571 O O . VAL A 1 74 ? 3.540 -4.839 10.159 1.00 95.50 74 VAL A O 1
ATOM 574 N N . ASP A 1 75 ? 5.424 -5.744 10.986 1.00 96.56 75 ASP A N 1
ATOM 575 C CA . ASP A 1 75 ? 6.203 -5.519 9.768 1.00 96.56 75 ASP A CA 1
ATOM 576 C C . ASP A 1 75 ? 5.762 -6.433 8.615 1.00 96.56 75 ASP A C 1
ATOM 578 O O . ASP A 1 75 ? 5.058 -7.432 8.790 1.00 96.56 75 ASP A O 1
ATOM 582 N N . LEU A 1 76 ? 6.195 -6.083 7.405 1.00 96.56 76 LEU A N 1
ATOM 583 C CA . LEU A 1 76 ? 5.771 -6.768 6.194 1.00 96.56 76 LEU A CA 1
ATOM 584 C C . LEU A 1 76 ? 6.154 -8.257 6.165 1.00 96.56 76 LEU A C 1
ATOM 586 O O . LEU A 1 76 ? 5.382 -9.062 5.644 1.00 96.56 76 LEU A O 1
ATOM 590 N N . LYS A 1 77 ? 7.309 -8.653 6.717 1.00 96.56 77 LYS A N 1
ATOM 591 C CA . LYS A 1 77 ? 7.706 -10.068 6.748 1.00 96.56 77 LYS A CA 1
ATOM 592 C C . LYS A 1 77 ? 6.805 -10.838 7.708 1.00 96.56 77 LYS A C 1
ATOM 594 O O . LYS A 1 77 ? 6.315 -11.903 7.338 1.00 96.56 77 LYS A O 1
ATOM 599 N N . GLN A 1 78 ? 6.550 -10.300 8.898 1.00 97.31 78 GLN A N 1
ATOM 600 C CA . GLN A 1 78 ? 5.640 -10.930 9.852 1.00 97.31 78 GLN A CA 1
ATOM 601 C C . GLN A 1 78 ? 4.214 -11.018 9.291 1.00 97.31 78 GLN A C 1
ATOM 603 O O . GLN A 1 78 ? 3.594 -12.071 9.388 1.00 97.31 78 GLN A O 1
ATOM 608 N N . TRP A 1 79 ? 3.733 -9.988 8.588 1.00 97.06 79 TRP A N 1
ATOM 609 C CA . TRP A 1 79 ? 2.444 -10.044 7.890 1.00 97.06 79 TRP A CA 1
ATOM 610 C C . TRP A 1 79 ? 2.374 -11.204 6.880 1.00 97.06 79 TRP A C 1
ATOM 612 O O . TRP A 1 79 ? 1.360 -11.900 6.803 1.00 97.06 79 TRP A O 1
ATOM 622 N N . TYR A 1 80 ? 3.458 -11.456 6.137 1.00 97.00 80 TYR A N 1
ATOM 623 C CA . TYR A 1 80 ? 3.552 -12.622 5.254 1.00 97.00 80 TYR A CA 1
ATOM 624 C C . TYR A 1 80 ? 3.461 -13.944 6.015 1.00 97.00 80 TYR A C 1
ATOM 626 O O . TYR A 1 80 ? 2.770 -14.852 5.555 1.00 97.00 80 TYR A O 1
ATOM 634 N N . MET A 1 81 ? 4.126 -14.053 7.165 1.00 97.38 81 MET A N 1
ATOM 635 C CA . MET A 1 81 ? 4.053 -15.249 8.006 1.00 97.38 81 MET A CA 1
ATOM 636 C C . MET A 1 81 ? 2.632 -15.477 8.529 1.00 97.38 81 MET A C 1
ATOM 638 O O . MET A 1 81 ? 2.124 -16.589 8.417 1.00 97.38 81 MET A O 1
ATOM 642 N N . ASP A 1 82 ? 1.965 -14.426 9.005 1.00 94.88 82 ASP A N 1
ATOM 643 C CA . ASP A 1 82 ? 0.604 -14.505 9.545 1.00 94.88 82 ASP A CA 1
ATOM 644 C C . ASP A 1 82 ? -0.426 -14.929 8.485 1.00 94.88 82 ASP A C 1
ATOM 646 O O . ASP A 1 82 ? -1.392 -15.624 8.792 1.00 94.88 82 ASP A O 1
ATOM 650 N N . CYS A 1 83 ? -0.254 -14.482 7.236 1.00 93.06 83 CYS A N 1
ATOM 651 C CA . CYS A 1 83 ? -1.224 -14.712 6.160 1.00 93.06 83 CYS A CA 1
ATOM 652 C C . CYS A 1 83 ? -0.919 -15.944 5.295 1.00 93.06 83 CYS A C 1
ATOM 654 O O . CYS A 1 83 ? -1.843 -16.570 4.775 1.00 93.06 83 CYS A O 1
ATOM 656 N N . TYR A 1 84 ? 0.359 -16.271 5.100 1.00 94.69 84 TYR A N 1
ATOM 657 C CA . TYR A 1 84 ? 0.810 -17.250 4.104 1.00 94.69 84 TYR A CA 1
ATOM 658 C C . TYR A 1 84 ? 1.862 -18.231 4.634 1.00 94.69 84 TYR A C 1
ATOM 660 O O . TYR A 1 84 ? 2.430 -18.967 3.828 1.00 94.69 84 TYR A O 1
ATOM 668 N N . GLY A 1 85 ? 2.156 -18.244 5.940 1.00 90.62 85 GLY A N 1
ATOM 669 C CA . GLY A 1 85 ? 3.272 -18.999 6.528 1.00 90.62 85 GLY A CA 1
ATOM 670 C C . GLY A 1 85 ? 3.374 -20.450 6.052 1.00 90.62 85 GLY A C 1
ATOM 671 O O . GLY A 1 85 ? 4.446 -20.877 5.636 1.00 90.62 85 GLY A O 1
ATOM 672 N N . ASP A 1 86 ? 2.246 -21.160 6.000 1.00 93.62 86 ASP A N 1
ATOM 673 C CA . ASP A 1 86 ? 2.186 -22.578 5.608 1.00 93.62 86 ASP A CA 1
ATOM 674 C C . ASP A 1 86 ? 2.231 -22.819 4.086 1.00 93.62 86 ASP A C 1
ATOM 676 O O . ASP A 1 86 ? 2.255 -23.962 3.629 1.00 93.62 86 ASP A O 1
ATOM 680 N N . GLN A 1 87 ? 2.198 -21.757 3.279 1.00 94.44 87 GLN A N 1
ATOM 681 C CA . GLN A 1 87 ? 2.121 -21.836 1.816 1.00 94.44 87 GLN A CA 1
ATOM 682 C C . GLN A 1 87 ? 3.467 -21.555 1.137 1.00 94.44 87 GLN A C 1
ATOM 684 O O . GLN A 1 87 ? 3.689 -22.003 0.014 1.00 94.44 87 GLN A O 1
ATOM 689 N N . MET A 1 88 ? 4.350 -20.794 1.785 1.00 96.75 88 MET A N 1
ATOM 690 C CA . MET A 1 88 ? 5.634 -20.360 1.226 1.00 96.75 88 MET A CA 1
ATOM 691 C C . MET A 1 88 ? 6.699 -21.443 1.415 1.00 96.75 88 MET A C 1
ATOM 693 O O . MET A 1 88 ? 6.863 -21.970 2.512 1.00 96.75 88 MET A O 1
ATOM 697 N N . THR A 1 89 ? 7.460 -21.767 0.365 1.00 97.38 89 THR A N 1
ATOM 698 C CA . THR A 1 89 ? 8.493 -22.817 0.456 1.00 97.38 89 THR A CA 1
ATOM 699 C C . THR A 1 89 ? 9.820 -22.330 1.042 1.00 97.38 89 THR A C 1
ATOM 701 O O . THR A 1 89 ? 10.654 -23.155 1.403 1.00 97.38 89 THR A O 1
ATOM 704 N N . ASP A 1 90 ? 10.043 -21.016 1.123 1.00 97.75 90 ASP A N 1
ATOM 705 C CA . ASP A 1 90 ? 11.211 -20.409 1.770 1.00 97.75 90 ASP A CA 1
ATOM 706 C C . ASP A 1 90 ? 10.808 -19.110 2.486 1.00 97.75 90 ASP A C 1
ATOM 708 O O . ASP A 1 90 ? 10.285 -18.180 1.873 1.00 97.75 90 ASP A O 1
ATOM 712 N N . THR A 1 91 ? 11.070 -19.046 3.792 1.00 97.62 91 THR A N 1
ATOM 713 C CA . THR A 1 91 ? 10.734 -17.913 4.675 1.00 97.62 91 THR A CA 1
ATOM 714 C C . THR A 1 91 ? 11.970 -17.236 5.285 1.00 97.62 91 THR A C 1
ATOM 716 O O . THR A 1 91 ? 11.878 -16.432 6.225 1.00 97.62 91 THR A O 1
ATOM 719 N N . SER A 1 92 ? 13.158 -17.529 4.744 1.00 97.69 92 SER A N 1
ATOM 720 C CA . SER A 1 92 ? 14.448 -17.008 5.220 1.00 97.69 92 SER A CA 1
ATOM 721 C C . SER A 1 92 ? 14.530 -15.477 5.179 1.00 97.69 92 SER A C 1
ATOM 723 O O . SER A 1 92 ? 15.056 -14.848 6.099 1.00 97.69 92 SER A O 1
ATOM 725 N N . SER A 1 93 ? 13.934 -14.854 4.164 1.00 98.19 93 SER A N 1
ATOM 726 C CA . SER A 1 93 ? 13.942 -13.407 3.923 1.00 98.19 93 SER A CA 1
ATOM 727 C C . SER A 1 93 ? 12.587 -12.920 3.406 1.00 98.19 93 SER A C 1
ATOM 729 O O . SER A 1 93 ? 11.756 -13.724 2.989 1.00 98.19 93 SER A O 1
ATOM 731 N N . LEU A 1 94 ? 12.353 -11.602 3.413 1.00 98.12 94 LEU A N 1
ATOM 732 C CA . LEU A 1 94 ? 11.124 -11.029 2.853 1.00 98.12 94 LEU A CA 1
ATOM 733 C C . LEU A 1 94 ? 10.990 -11.355 1.355 1.00 98.12 94 LEU A C 1
ATOM 735 O O . LEU A 1 94 ? 9.924 -11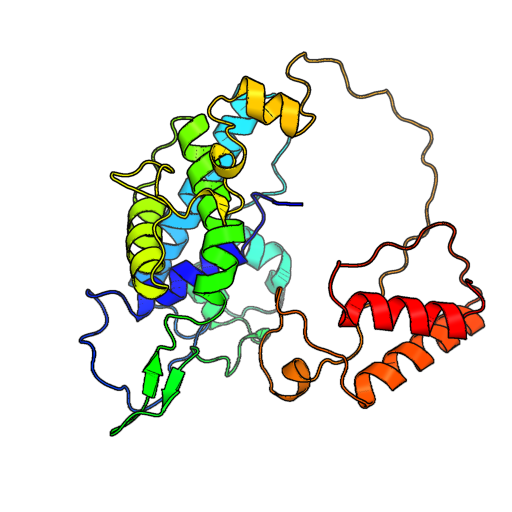.774 0.910 1.00 98.12 94 LEU A O 1
ATOM 739 N N . LYS A 1 95 ? 12.082 -11.232 0.592 1.00 98.19 95 LYS A N 1
ATOM 740 C CA . LYS A 1 95 ? 12.137 -11.631 -0.818 1.00 98.19 95 LYS A CA 1
ATOM 741 C C . LYS A 1 95 ? 11.793 -13.105 -0.998 1.00 98.19 95 LYS A C 1
ATOM 743 O O . LYS A 1 95 ? 11.008 -13.433 -1.879 1.00 98.19 95 LYS A O 1
ATOM 748 N N . ALA A 1 96 ? 12.354 -13.992 -0.174 1.00 98.25 96 ALA A N 1
ATOM 749 C CA . ALA A 1 96 ? 12.063 -15.423 -0.252 1.00 98.25 96 ALA A CA 1
ATOM 750 C C . ALA A 1 96 ? 10.576 -15.718 -0.003 1.00 98.25 96 ALA A C 1
ATOM 752 O O . ALA A 1 96 ? 9.964 -16.431 -0.804 1.00 98.25 96 ALA A O 1
ATOM 753 N N . CYS A 1 97 ? 9.977 -15.084 1.014 1.00 98.25 97 CYS A N 1
ATOM 754 C CA . CYS A 1 97 ? 8.540 -15.167 1.275 1.00 98.25 97 CYS A CA 1
ATOM 755 C C . CYS A 1 97 ? 7.728 -14.771 0.029 1.00 98.25 97 CYS A C 1
ATOM 757 O O . CYS A 1 97 ? 6.853 -15.510 -0.417 1.00 98.25 97 CYS A O 1
ATOM 759 N N . MET A 1 98 ? 8.043 -13.623 -0.580 1.00 98.19 98 MET A N 1
ATOM 760 C CA . MET A 1 98 ? 7.332 -13.121 -1.763 1.00 98.19 98 MET A CA 1
ATOM 761 C C . MET A 1 98 ? 7.535 -14.009 -2.998 1.00 98.19 98 MET A C 1
ATOM 763 O O . MET A 1 98 ? 6.572 -14.317 -3.702 1.00 98.19 98 MET A O 1
ATOM 767 N N . ASN A 1 99 ? 8.765 -14.462 -3.243 1.00 98.31 99 ASN A N 1
ATOM 768 C CA . ASN A 1 99 ? 9.119 -15.245 -4.425 1.00 98.31 99 ASN A CA 1
ATOM 769 C C . ASN A 1 99 ? 8.563 -16.665 -4.384 1.00 98.31 99 ASN A C 1
ATOM 771 O O . ASN A 1 99 ? 8.207 -17.219 -5.427 1.00 98.31 99 ASN A O 1
ATOM 775 N N . THR A 1 100 ? 8.439 -17.245 -3.194 1.00 97.94 100 THR A N 1
ATOM 776 C CA . THR A 1 100 ? 7.980 -18.627 -3.029 1.00 97.94 100 THR A CA 1
ATOM 777 C C . THR A 1 100 ? 6.510 -18.760 -2.656 1.00 97.94 100 THR A C 1
ATOM 779 O O . THR A 1 100 ? 6.021 -19.882 -2.547 1.00 97.94 100 THR A O 1
ATOM 782 N N . ASN A 1 101 ? 5.776 -17.653 -2.517 1.00 97.31 101 ASN A N 1
ATOM 783 C CA . ASN A 1 101 ? 4.340 -17.700 -2.275 1.00 97.31 101 ASN A CA 1
ATOM 784 C C . ASN A 1 101 ? 3.589 -18.189 -3.535 1.00 97.31 101 ASN A C 1
ATOM 786 O O . ASN A 1 101 ? 3.568 -17.489 -4.556 1.00 97.31 101 ASN A O 1
ATOM 790 N N . PRO A 1 102 ? 2.934 -19.366 -3.492 1.00 96.00 102 PRO A N 1
ATOM 791 C CA . PRO A 1 102 ? 2.257 -19.935 -4.653 1.00 96.00 102 PRO A CA 1
ATOM 792 C C . PRO A 1 102 ? 1.058 -19.100 -5.117 1.00 96.00 102 PRO A C 1
ATOM 794 O O . PRO A 1 102 ? 0.716 -19.154 -6.300 1.00 96.00 102 PRO A O 1
ATOM 797 N N . GLY A 1 103 ? 0.457 -18.296 -4.234 1.00 92.19 103 GLY A N 1
ATOM 798 C CA . GLY A 1 103 ? -0.659 -17.406 -4.559 1.00 92.19 103 GLY A CA 1
ATOM 799 C C . GLY A 1 103 ? -0.300 -16.284 -5.537 1.00 92.19 103 GLY A C 1
ATOM 800 O O . GLY A 1 103 ? -1.195 -15.661 -6.103 1.00 92.19 103 GLY A O 1
ATOM 801 N N . TYR A 1 104 ? 0.991 -16.039 -5.778 1.00 95.25 104 TYR A N 1
ATOM 802 C CA . TYR A 1 104 ? 1.462 -14.981 -6.676 1.00 95.25 104 TYR A CA 1
ATOM 803 C C . TYR A 1 104 ? 1.961 -15.470 -8.033 1.00 95.25 104 TYR A C 1
ATOM 805 O O . TYR A 1 104 ? 2.474 -14.673 -8.827 1.00 95.25 104 TYR A O 1
ATOM 813 N N . ARG A 1 105 ? 1.825 -16.769 -8.317 1.00 94.50 105 ARG A N 1
ATOM 814 C CA . ARG A 1 105 ? 2.329 -17.365 -9.554 1.00 94.50 105 ARG A CA 1
ATOM 815 C C . ARG A 1 105 ? 1.741 -16.676 -10.785 1.00 94.50 105 ARG A C 1
ATOM 817 O O . ARG A 1 105 ? 0.530 -16.639 -10.969 1.00 94.50 105 ARG A O 1
ATOM 824 N N . GLY A 1 106 ? 2.623 -16.174 -11.646 1.00 93.69 106 GLY A N 1
ATOM 825 C CA . GLY A 1 106 ? 2.253 -15.563 -12.926 1.00 93.69 106 GLY A CA 1
ATOM 826 C C . GLY A 1 106 ? 1.744 -14.122 -12.838 1.00 93.69 106 GLY A C 1
ATOM 827 O O . GLY A 1 106 ? 1.425 -13.541 -13.872 1.00 93.69 106 GLY A O 1
ATOM 828 N N . LEU A 1 107 ? 1.693 -13.512 -11.649 1.00 95.31 107 LEU A N 1
ATOM 829 C CA . LEU A 1 107 ? 1.338 -12.099 -11.521 1.00 95.31 107 LEU A CA 1
ATOM 830 C C . LEU A 1 107 ? 2.501 -11.227 -12.006 1.00 95.31 107 LEU A C 1
ATOM 832 O O . LEU A 1 107 ? 3.592 -11.258 -11.432 1.00 95.31 107 LEU A O 1
ATOM 836 N N . THR A 1 108 ? 2.272 -10.436 -13.050 1.00 98.19 108 THR A N 1
ATOM 837 C CA . THR A 1 108 ? 3.280 -9.553 -13.654 1.00 98.19 108 THR A CA 1
ATOM 838 C C . THR A 1 108 ? 3.051 -8.088 -13.307 1.00 98.19 108 THR A C 1
ATOM 840 O O . THR A 1 108 ? 1.973 -7.688 -12.866 1.00 98.19 108 THR A O 1
ATOM 843 N N . HIS A 1 109 ? 4.067 -7.264 -13.550 1.00 98.19 109 HIS A N 1
ATOM 844 C CA . HIS A 1 109 ? 3.933 -5.815 -13.490 1.00 98.19 109 HIS A CA 1
ATOM 845 C C . HIS A 1 109 ? 2.865 -5.305 -14.471 1.00 98.19 109 HIS A C 1
ATOM 847 O O . HIS A 1 109 ? 2.688 -5.883 -15.552 1.00 98.19 109 HIS A O 1
ATOM 853 N N . PRO A 1 110 ? 2.164 -4.210 -14.120 1.00 97.06 110 PRO A N 1
ATOM 854 C CA . PRO A 1 110 ? 1.288 -3.521 -15.053 1.00 97.06 110 PRO A CA 1
ATOM 855 C C . PRO A 1 110 ? 2.146 -2.845 -16.129 1.00 97.06 110 PRO A C 1
ATOM 857 O O . PRO A 1 110 ? 2.964 -1.972 -15.837 1.00 97.06 110 PRO A O 1
ATOM 860 N N . CYS A 1 111 ? 1.963 -3.256 -17.381 1.00 97.25 111 CYS A N 1
ATOM 861 C CA . CYS A 1 111 ? 2.699 -2.725 -18.524 1.00 97.25 111 CYS A CA 1
ATOM 862 C C . CYS A 1 111 ? 1.764 -2.467 -19.707 1.00 97.25 111 CYS A C 1
ATOM 864 O O . CYS A 1 111 ? 0.775 -3.184 -19.887 1.00 97.25 111 CYS A O 1
ATOM 866 N N . LYS A 1 112 ? 2.129 -1.483 -20.528 1.00 96.38 112 LYS A N 1
ATOM 867 C CA . LYS A 1 112 ? 1.523 -1.172 -21.826 1.00 96.38 112 LYS A CA 1
ATOM 868 C C . LYS A 1 112 ? 2.392 -1.724 -22.948 1.00 96.38 112 LYS A C 1
ATOM 870 O O . LYS A 1 112 ? 3.613 -1.800 -22.797 1.00 96.38 112 LYS A O 1
ATOM 875 N N . ASP A 1 113 ? 1.758 -2.072 -24.060 1.00 96.56 113 ASP A N 1
ATOM 876 C CA . ASP A 1 113 ? 2.462 -2.416 -25.292 1.00 96.56 113 ASP A CA 1
ATOM 877 C C . ASP A 1 113 ? 3.184 -1.183 -25.852 1.00 96.56 113 ASP A C 1
ATOM 879 O O . ASP A 1 113 ? 2.652 -0.068 -25.838 1.00 96.56 113 ASP A O 1
ATOM 883 N N . ALA A 1 114 ? 4.402 -1.389 -26.339 1.00 94.50 114 ALA A N 1
ATOM 884 C CA . ALA A 1 114 ? 5.217 -0.396 -27.023 1.00 94.50 114 ALA A CA 1
ATOM 885 C C . ALA A 1 114 ? 5.974 -1.058 -28.182 1.00 94.50 114 ALA A C 1
ATOM 887 O O . ALA A 1 114 ? 6.126 -2.280 -28.239 1.00 94.50 114 ALA A O 1
ATOM 888 N N . GLU A 1 115 ? 6.478 -0.256 -29.119 1.00 93.94 115 GLU A N 1
ATOM 889 C CA . GLU A 1 115 ? 7.355 -0.781 -30.164 1.00 93.94 115 GLU A CA 1
ATOM 890 C C . GLU A 1 115 ? 8.589 -1.437 -29.524 1.00 93.94 115 GLU A C 1
ATOM 892 O O . GLU A 1 115 ? 9.303 -0.810 -28.745 1.00 93.94 115 GLU A O 1
ATOM 897 N N . GLY A 1 116 ? 8.817 -2.720 -29.816 1.00 92.25 116 GLY A N 1
ATOM 898 C CA . GLY A 1 116 ? 9.932 -3.481 -29.247 1.00 92.25 116 GLY A CA 1
ATOM 899 C C . GLY A 1 116 ? 9.679 -4.120 -27.875 1.00 92.25 116 GLY A C 1
ATOM 900 O O . GLY A 1 116 ? 10.618 -4.683 -27.315 1.00 92.25 116 GLY A O 1
ATOM 901 N N . GLY A 1 117 ? 8.453 -4.086 -27.336 1.00 96.69 117 GLY A N 1
ATOM 902 C CA . GLY A 1 117 ? 8.086 -4.857 -26.142 1.00 96.69 117 GLY A CA 1
ATOM 903 C C . GLY A 1 117 ? 7.070 -4.158 -25.241 1.00 96.69 117 GLY A C 1
ATOM 904 O O . GLY A 1 117 ? 6.023 -3.701 -25.689 1.00 96.69 117 GLY A O 1
ATOM 905 N N . PHE A 1 118 ? 7.380 -4.083 -23.949 1.00 98.12 118 PHE A N 1
ATOM 906 C CA . PHE A 1 118 ? 6.490 -3.561 -22.917 1.00 98.12 118 PHE A CA 1
ATOM 907 C C . PHE A 1 118 ? 7.149 -2.436 -22.122 1.00 98.12 118 PHE A C 1
ATOM 909 O O . PHE A 1 118 ? 8.320 -2.521 -21.757 1.00 98.12 118 PHE A O 1
ATOM 916 N N . VAL A 1 119 ? 6.379 -1.406 -21.784 1.00 97.81 119 VAL A N 1
ATOM 917 C CA . VAL A 1 119 ? 6.796 -0.322 -20.877 1.00 97.81 119 VAL A CA 1
ATOM 918 C C . VAL A 1 119 ? 5.890 -0.295 -19.645 1.00 97.81 119 VAL A C 1
ATOM 920 O O . VAL A 1 119 ? 4.713 -0.649 -19.757 1.00 97.81 119 VAL A O 1
ATOM 923 N N . PRO A 1 120 ? 6.385 0.090 -18.456 1.00 97.88 120 PRO A N 1
ATOM 924 C CA . PRO A 1 120 ? 5.562 0.103 -17.251 1.00 97.88 120 PRO A CA 1
ATOM 925 C C . PRO A 1 120 ? 4.391 1.087 -17.365 1.00 97.88 120 PRO A C 1
ATOM 927 O O . PRO A 1 120 ? 4.544 2.216 -17.834 1.00 97.88 120 PRO A O 1
ATOM 930 N N . ASP A 1 121 ? 3.215 0.691 -16.877 1.00 97.69 121 ASP A N 1
ATOM 931 C CA . ASP A 1 121 ? 2.116 1.630 -16.661 1.00 97.69 121 ASP A CA 1
ATOM 932 C C . ASP A 1 121 ? 2.299 2.343 -15.317 1.00 97.69 121 ASP A C 1
ATOM 934 O O . ASP A 1 121 ? 1.720 1.973 -14.297 1.00 97.69 121 ASP A O 1
ATOM 938 N N . LEU A 1 122 ? 3.120 3.391 -15.314 1.00 97.31 122 LEU A N 1
ATOM 939 C CA . LEU A 1 122 ? 3.438 4.174 -14.113 1.00 97.31 122 LEU A CA 1
ATOM 940 C C . LEU A 1 122 ? 2.266 5.029 -13.592 1.00 97.31 122 LEU A C 1
ATOM 942 O O . LEU A 1 122 ? 2.392 5.690 -12.569 1.00 97.31 122 LEU A O 1
ATOM 946 N N . LYS A 1 123 ? 1.107 5.008 -14.262 1.00 96.12 123 LYS A N 1
ATOM 947 C CA . LYS A 1 123 ? -0.136 5.633 -13.772 1.00 96.12 123 LYS A CA 1
ATOM 948 C C . LYS A 1 123 ? -1.130 4.616 -13.216 1.00 96.12 123 LYS A C 1
ATOM 950 O O . LYS A 1 123 ? -2.229 4.986 -12.799 1.00 96.12 123 LYS A O 1
ATOM 955 N N . TYR A 1 124 ? -0.751 3.340 -13.200 1.00 95.56 124 TYR A N 1
ATOM 956 C CA . TYR A 1 124 ? -1.578 2.272 -12.670 1.00 95.56 124 TYR A CA 1
ATOM 957 C C . TYR A 1 124 ? -1.862 2.478 -11.176 1.00 95.56 124 TYR A C 1
ATOM 959 O O . TYR A 1 124 ? -1.069 3.067 -10.443 1.00 95.56 124 TYR A O 1
ATOM 967 N N . ARG A 1 125 ? -2.993 1.942 -10.721 1.00 93.56 125 ARG A N 1
ATOM 968 C CA . ARG A 1 125 ? -3.522 1.992 -9.341 1.00 93.56 125 ARG A CA 1
ATOM 969 C C . ARG A 1 125 ? -2.524 1.682 -8.221 1.00 93.56 125 ARG A C 1
ATOM 971 O O . ARG A 1 125 ? -2.660 2.226 -7.134 1.00 93.56 125 ARG A O 1
ATOM 978 N N . TYR A 1 126 ? -1.503 0.864 -8.482 1.00 96.50 126 TYR A N 1
ATOM 979 C CA . TYR A 1 126 ? -0.414 0.618 -7.527 1.00 96.50 126 TYR A CA 1
ATOM 980 C C . TYR A 1 126 ? 0.309 1.897 -7.099 1.00 96.50 126 TYR A C 1
ATOM 982 O O . TYR A 1 126 ? 0.827 1.963 -5.990 1.00 96.50 126 TYR A O 1
ATOM 990 N N . LEU A 1 127 ? 0.324 2.911 -7.965 1.00 97.94 127 LEU A N 1
ATOM 991 C CA . LEU A 1 127 ? 0.782 4.252 -7.632 1.00 97.94 127 LEU A CA 1
ATOM 992 C C . LEU A 1 127 ? -0.407 5.195 -7.445 1.00 97.94 127 LEU A C 1
ATOM 994 O O . LEU A 1 127 ? -0.518 5.830 -6.403 1.00 97.94 127 LEU A O 1
ATOM 998 N N . SER A 1 128 ? -1.338 5.255 -8.400 1.00 95.88 128 SER A N 1
ATOM 999 C CA . SER A 1 128 ? -2.407 6.266 -8.386 1.00 95.88 128 SER A CA 1
ATOM 1000 C C . SER A 1 128 ? -3.469 6.090 -7.290 1.00 95.88 128 SER A C 1
ATOM 1002 O O . SER A 1 128 ? -4.139 7.065 -6.958 1.00 95.88 128 SER A O 1
ATOM 1004 N N . GLU A 1 129 ? -3.608 4.905 -6.683 1.00 93.25 129 GLU A N 1
ATOM 1005 C CA . GLU A 1 129 ? -4.488 4.676 -5.524 1.00 93.25 129 GLU A CA 1
ATOM 1006 C C . GLU A 1 129 ? -3.685 4.514 -4.227 1.00 93.25 129 GLU A C 1
ATOM 1008 O O . GLU A 1 129 ? -3.939 5.222 -3.247 1.00 93.25 129 GLU A O 1
ATOM 1013 N N . ASP A 1 130 ? -2.710 3.602 -4.193 1.00 95.88 130 ASP A N 1
ATOM 1014 C CA . ASP A 1 130 ? -2.039 3.228 -2.939 1.00 95.88 130 ASP A CA 1
ATOM 1015 C C . ASP A 1 130 ? -1.108 4.325 -2.398 1.00 95.88 130 ASP A C 1
ATOM 1017 O O . ASP A 1 130 ? -0.921 4.431 -1.180 1.00 95.88 130 ASP A O 1
ATOM 1021 N N . VAL A 1 131 ? -0.571 5.194 -3.265 1.00 97.75 131 VAL A N 1
ATOM 1022 C CA . VAL A 1 131 ? 0.274 6.312 -2.822 1.00 97.75 131 VAL A CA 1
ATOM 1023 C C . VAL A 1 131 ? -0.563 7.394 -2.134 1.00 97.75 131 VAL A C 1
ATOM 1025 O O . VAL A 1 131 ? -0.295 7.662 -0.958 1.00 97.75 131 VAL A O 1
ATOM 1028 N N . PRO A 1 132 ? -1.618 7.970 -2.751 1.00 96.31 132 PRO A N 1
ATOM 1029 C CA . PRO A 1 132 ? -2.437 8.983 -2.082 1.00 96.31 132 PRO A CA 1
ATOM 1030 C C . PRO A 1 132 ? -3.205 8.435 -0.876 1.00 96.31 132 PRO A C 1
ATOM 1032 O O . PRO A 1 132 ? -3.383 9.142 0.117 1.00 96.31 132 PRO A O 1
ATOM 1035 N N . THR A 1 133 ? -3.688 7.190 -0.941 1.00 92.25 133 THR A N 1
ATOM 1036 C CA . THR A 1 133 ? -4.603 6.649 0.082 1.00 92.25 133 THR A CA 1
ATOM 1037 C C . THR A 1 133 ? -3.919 5.854 1.192 1.00 92.25 133 THR A C 1
ATOM 1039 O O . THR A 1 133 ? -4.551 5.600 2.221 1.00 92.25 133 THR A O 1
ATOM 1042 N N . GLY A 1 134 ? -2.649 5.485 1.012 1.00 94.88 134 GLY A N 1
ATOM 1043 C CA . GLY A 1 134 ? -1.872 4.689 1.960 1.00 94.88 134 GLY A CA 1
ATOM 1044 C C . GLY A 1 134 ? -0.540 5.340 2.322 1.00 94.88 134 GLY A C 1
ATOM 1045 O O . GLY A 1 134 ? -0.365 5.787 3.453 1.00 94.88 134 GLY A O 1
ATOM 1046 N N . MET A 1 135 ? 0.392 5.423 1.370 1.00 97.50 135 MET A N 1
ATOM 1047 C CA . MET A 1 135 ? 1.752 5.925 1.630 1.00 97.50 135 MET A CA 1
ATOM 1048 C C . MET A 1 135 ? 1.755 7.361 2.173 1.00 97.50 135 MET A C 1
ATOM 1050 O O . MET A 1 135 ? 2.447 7.644 3.149 1.00 97.50 135 MET A O 1
ATOM 1054 N N . CYS A 1 136 ? 0.930 8.249 1.608 1.00 98.06 136 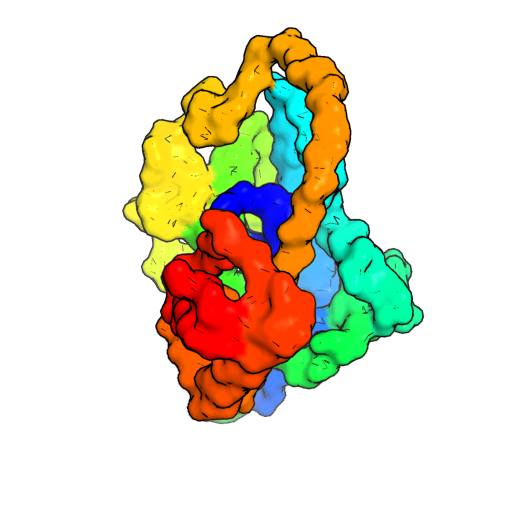CYS A N 1
ATOM 1055 C CA . CYS A 1 136 ? 0.798 9.631 2.077 1.00 98.06 136 CYS A CA 1
ATOM 1056 C C . CYS A 1 136 ? 0.271 9.719 3.518 1.00 98.06 136 CYS A C 1
ATOM 1058 O O . CYS A 1 136 ? 0.671 10.619 4.252 1.00 98.06 136 CYS A O 1
ATOM 1060 N N . PHE A 1 137 ? -0.585 8.785 3.956 1.00 97.25 137 PHE A N 1
ATOM 1061 C CA . PHE A 1 137 ? -1.005 8.719 5.360 1.00 97.25 137 PHE A CA 1
ATOM 1062 C C . PHE A 1 137 ? 0.168 8.368 6.275 1.00 97.25 137 PHE A C 1
ATOM 1064 O O . PHE A 1 137 ? 0.389 9.065 7.262 1.00 97.25 137 PHE A O 1
ATOM 1071 N N . ASN A 1 138 ? 0.948 7.340 5.922 1.00 97.25 138 ASN A N 1
ATOM 1072 C CA . ASN A 1 138 ? 2.117 6.933 6.704 1.00 97.25 138 ASN A CA 1
ATOM 1073 C C . ASN A 1 138 ? 3.132 8.078 6.816 1.00 97.25 138 ASN A C 1
ATOM 1075 O O . ASN A 1 138 ? 3.571 8.396 7.919 1.00 97.25 138 ASN A O 1
ATOM 1079 N N . LYS A 1 139 ? 3.447 8.737 5.691 1.00 98.31 139 LYS A N 1
ATOM 1080 C CA . LYS A 1 139 ? 4.357 9.888 5.658 1.00 98.31 139 LYS A CA 1
ATOM 1081 C C . LYS A 1 139 ? 3.828 11.064 6.477 1.00 98.31 139 LYS A C 1
ATOM 1083 O O . LYS A 1 139 ? 4.567 11.632 7.276 1.00 98.31 139 LYS A O 1
ATOM 1088 N N . GLY A 1 140 ? 2.556 11.418 6.302 1.00 98.12 140 GLY A N 1
ATOM 1089 C CA . GLY A 1 140 ? 1.940 12.533 7.013 1.00 98.12 140 GLY A CA 1
ATOM 1090 C C . GLY A 1 140 ? 1.890 12.323 8.526 1.00 98.12 140 GLY A C 1
ATOM 1091 O O . GLY A 1 140 ? 2.210 13.239 9.283 1.00 98.12 140 GLY A O 1
ATOM 1092 N N . LEU A 1 141 ? 1.578 11.103 8.975 1.00 97.38 141 LEU A N 1
ATOM 1093 C CA . LEU A 1 141 ? 1.633 10.748 10.392 1.00 97.38 141 LEU A CA 1
ATOM 1094 C C . LEU A 1 141 ? 3.074 10.739 10.923 1.00 97.38 141 LEU A C 1
ATOM 1096 O O . LEU A 1 141 ? 3.327 11.261 12.007 1.00 97.38 141 LEU A O 1
ATOM 1100 N N . GLY A 1 142 ? 4.032 10.205 10.161 1.00 98.25 142 GLY A N 1
ATOM 1101 C CA . GLY A 1 142 ? 5.448 10.257 10.529 1.00 98.25 142 GLY A CA 1
ATOM 1102 C C . GLY A 1 142 ? 5.977 11.682 10.668 1.00 98.25 142 GLY A C 1
ATOM 1103 O O . GLY A 1 142 ? 6.711 11.968 11.611 1.00 98.25 142 GLY A O 1
ATOM 1104 N N . GLU A 1 143 ? 5.534 12.602 9.810 1.00 98.50 143 GLU A N 1
ATOM 1105 C CA . GLU A 1 143 ? 5.856 14.026 9.916 1.00 98.50 143 GLU A CA 1
ATOM 1106 C C . GLU A 1 143 ? 5.329 14.649 11.216 1.00 98.50 143 GLU A C 1
ATOM 1108 O O . GLU A 1 143 ? 6.097 15.317 11.909 1.00 98.50 143 GLU A O 1
ATOM 1113 N N . ILE A 1 144 ? 4.068 14.389 11.584 1.00 98.12 144 ILE A N 1
ATOM 1114 C CA . ILE A 1 144 ? 3.469 14.858 12.849 1.00 98.12 144 ILE A CA 1
ATOM 1115 C C . ILE A 1 144 ? 4.266 14.362 14.061 1.00 98.12 144 ILE A C 1
ATOM 1117 O O . ILE A 1 144 ? 4.429 15.078 15.049 1.00 98.12 144 ILE A O 1
ATOM 1121 N N . LEU A 1 145 ? 4.766 13.130 13.987 1.00 97.50 145 LEU A N 1
ATOM 1122 C CA . LEU A 1 145 ? 5.505 12.474 15.065 1.00 97.50 145 LEU A CA 1
ATOM 1123 C C . LEU A 1 145 ? 7.005 12.796 15.068 1.00 97.50 145 LEU A C 1
ATOM 1125 O O . LEU A 1 145 ? 7.718 12.351 15.969 1.00 97.50 145 LEU A O 1
ATOM 1129 N N . GLY A 1 146 ? 7.499 13.532 14.068 1.00 97.69 146 GLY A N 1
ATOM 1130 C CA . GLY A 1 146 ? 8.924 13.819 13.909 1.00 97.69 146 GLY A CA 1
ATOM 1131 C C . GLY A 1 146 ? 9.776 12.582 13.598 1.00 97.69 146 GLY A C 1
ATOM 1132 O O . GLY A 1 146 ? 10.956 12.548 13.943 1.00 97.69 146 GLY A O 1
ATOM 1133 N N . VAL A 1 147 ? 9.198 11.555 12.972 1.00 98.44 147 VAL A N 1
ATOM 1134 C CA . VAL A 1 147 ? 9.907 10.340 12.552 1.00 98.44 147 VAL A CA 1
ATOM 1135 C C . VAL A 1 147 ? 10.537 10.575 11.178 1.00 98.44 147 VAL A C 1
ATOM 1137 O O . VAL A 1 147 ? 9.855 10.954 10.228 1.00 98.44 147 VAL A O 1
ATOM 1140 N N . ALA A 1 148 ? 11.847 10.347 11.060 1.00 98.19 148 ALA A N 1
ATOM 1141 C CA . ALA A 1 148 ? 12.537 10.398 9.773 1.00 98.19 148 ALA A CA 1
ATOM 1142 C C . ALA A 1 148 ? 12.117 9.206 8.899 1.00 98.19 148 ALA A C 1
ATOM 1144 O O . ALA A 1 148 ? 12.150 8.066 9.360 1.00 98.19 148 ALA A O 1
ATOM 1145 N N . MET A 1 149 ? 11.742 9.475 7.644 1.00 98.50 149 MET A N 1
ATOM 1146 C CA . MET A 1 149 ? 11.256 8.458 6.703 1.00 98.50 149 MET A CA 1
ATOM 1147 C C . MET A 1 149 ? 11.941 8.567 5.322 1.00 98.50 149 MET A C 1
ATOM 1149 O O . MET A 1 149 ? 11.265 8.797 4.320 1.00 98.50 149 MET A O 1
ATOM 1153 N N . PRO A 1 150 ? 13.283 8.477 5.245 1.00 98.62 150 PRO A N 1
ATOM 1154 C CA . PRO A 1 150 ? 14.036 8.724 4.012 1.00 98.62 150 PRO A CA 1
ATOM 1155 C C . PRO A 1 150 ? 13.696 7.785 2.842 1.00 98.62 150 PRO A C 1
ATOM 1157 O O . PRO A 1 150 ? 13.724 8.220 1.690 1.00 98.62 150 PRO A O 1
ATOM 1160 N N . MET A 1 151 ? 13.377 6.512 3.092 1.00 98.81 151 MET A N 1
ATOM 1161 C CA . MET A 1 151 ? 12.949 5.589 2.037 1.00 98.81 151 MET A CA 1
ATOM 1162 C C . MET A 1 151 ? 11.564 5.973 1.522 1.00 98.81 151 MET A C 1
ATOM 1164 O O . MET A 1 151 ? 11.351 6.019 0.310 1.00 98.81 151 MET A O 1
ATOM 1168 N N . THR A 1 152 ? 10.636 6.305 2.422 1.00 98.75 152 THR A N 1
ATOM 1169 C CA . THR A 1 152 ? 9.316 6.819 2.039 1.00 98.75 152 THR A CA 1
ATOM 1170 C C . THR A 1 152 ? 9.446 8.113 1.245 1.00 98.75 152 THR A C 1
ATOM 1172 O O . THR A 1 152 ? 8.788 8.234 0.219 1.00 98.75 152 THR A O 1
ATOM 1175 N N . ASP A 1 153 ? 10.333 9.031 1.635 1.00 98.75 153 ASP A N 1
ATOM 1176 C CA . ASP A 1 153 ? 10.582 10.275 0.896 1.00 98.75 153 ASP A CA 1
ATOM 1177 C C . ASP A 1 153 ? 11.076 9.987 -0.526 1.00 98.75 153 ASP A C 1
ATOM 1179 O O . ASP A 1 153 ? 10.550 10.536 -1.496 1.00 98.75 153 ASP A O 1
ATOM 1183 N N . LYS A 1 154 ? 12.033 9.062 -0.668 1.00 98.50 154 LYS A N 1
ATOM 1184 C CA . LYS A 1 154 ? 12.582 8.643 -1.966 1.00 98.50 154 LYS A CA 1
ATOM 1185 C C . LYS A 1 154 ? 11.507 8.045 -2.879 1.00 98.50 154 LYS A C 1
ATOM 1187 O O . LYS A 1 154 ? 11.409 8.416 -4.050 1.00 98.50 154 LYS A O 1
ATOM 1192 N N . VAL A 1 155 ? 10.705 7.116 -2.356 1.00 98.81 155 VAL A N 1
ATOM 1193 C CA . VAL A 1 155 ? 9.672 6.413 -3.133 1.00 98.81 155 VAL A CA 1
ATOM 1194 C C . VAL A 1 155 ? 8.494 7.335 -3.448 1.00 98.81 155 VAL A C 1
ATOM 1196 O O . VAL A 1 155 ? 7.998 7.314 -4.573 1.00 98.81 155 VAL A O 1
ATOM 1199 N N . LEU A 1 156 ? 8.071 8.171 -2.496 1.00 98.75 156 LEU A N 1
ATOM 1200 C CA . LEU A 1 156 ? 6.971 9.118 -2.673 1.00 98.75 156 LEU A CA 1
ATOM 1201 C C . LEU A 1 156 ? 7.317 10.193 -3.706 1.00 98.75 156 LEU A C 1
ATOM 1203 O O . LEU A 1 156 ? 6.489 10.457 -4.577 1.00 98.75 156 LEU A O 1
ATOM 1207 N N . GLN A 1 157 ? 8.538 10.739 -3.671 1.00 98.75 157 GLN A N 1
ATOM 1208 C CA . GLN A 1 157 ? 9.016 11.702 -4.670 1.00 98.75 157 GLN A CA 1
ATOM 1209 C C . GLN A 1 157 ? 8.952 11.114 -6.087 1.00 98.75 157 GLN A C 1
ATOM 1211 O O . GLN A 1 157 ? 8.386 11.714 -6.997 1.00 98.75 157 GLN A O 1
ATOM 1216 N N . TRP A 1 158 ? 9.468 9.900 -6.275 1.00 98.75 158 TRP A N 1
ATOM 1217 C CA . TRP A 1 158 ? 9.404 9.229 -7.573 1.00 98.75 158 TRP A CA 1
ATOM 1218 C C . TRP A 1 158 ? 7.961 8.923 -8.002 1.00 98.75 158 TRP A C 1
ATOM 1220 O O . TRP A 1 158 ? 7.585 9.123 -9.159 1.00 98.75 158 TRP A O 1
ATOM 1230 N N . ALA A 1 159 ? 7.128 8.441 -7.079 1.00 98.69 159 ALA A N 1
ATOM 1231 C CA . ALA A 1 159 ? 5.767 8.037 -7.400 1.00 98.69 159 ALA A CA 1
ATOM 1232 C C . ALA A 1 159 ? 4.873 9.230 -7.760 1.00 98.69 159 ALA A C 1
ATOM 1234 O O . ALA A 1 159 ? 4.076 9.124 -8.693 1.00 98.69 159 ALA A O 1
ATOM 1235 N N . GLN A 1 160 ? 5.008 10.361 -7.058 1.00 98.50 160 GLN A N 1
ATOM 1236 C CA . GLN A 1 160 ? 4.227 11.566 -7.343 1.00 98.50 160 GLN A CA 1
ATOM 1237 C C . GLN A 1 160 ? 4.577 12.139 -8.731 1.00 98.50 160 GLN A C 1
ATOM 1239 O O . GLN A 1 160 ? 3.676 12.502 -9.489 1.00 98.50 160 GLN A O 1
ATOM 1244 N N . GLU A 1 161 ? 5.855 12.093 -9.131 1.00 98.31 161 GLU A N 1
ATOM 1245 C CA . GLU A 1 161 ? 6.300 12.445 -10.488 1.00 98.31 161 GLU A CA 1
ATOM 1246 C C . GLU A 1 161 ? 5.687 11.518 -11.546 1.00 98.31 161 GLU A C 1
ATOM 1248 O O . GLU A 1 161 ? 5.131 11.987 -12.541 1.00 98.31 161 GLU A O 1
ATOM 1253 N N . CYS A 1 162 ? 5.712 10.204 -11.304 1.00 98.19 162 CYS A N 1
ATOM 1254 C CA . CYS A 1 162 ? 5.141 9.198 -12.204 1.00 98.19 162 CYS A CA 1
ATOM 1255 C C . CYS A 1 162 ? 3.650 9.431 -12.495 1.00 98.19 162 CYS A C 1
ATOM 1257 O O . CYS A 1 162 ? 3.202 9.321 -13.644 1.00 98.19 162 CYS A O 1
ATOM 1259 N N . ILE A 1 163 ? 2.872 9.762 -11.462 1.00 98.00 163 ILE A N 1
ATOM 1260 C CA . ILE A 1 163 ? 1.425 9.978 -11.587 1.00 98.00 163 ILE A CA 1
ATOM 1261 C C . ILE A 1 163 ? 1.057 11.431 -11.918 1.00 98.00 163 ILE A C 1
ATOM 1263 O O . ILE A 1 163 ? -0.110 11.709 -12.197 1.00 98.00 163 ILE A O 1
ATOM 1267 N N . GLY A 1 164 ? 2.034 12.343 -11.959 1.00 97.81 164 GLY A N 1
ATOM 1268 C CA . GLY A 1 164 ? 1.836 13.756 -12.285 1.00 97.81 164 GLY A CA 1
ATOM 1269 C C . GLY A 1 164 ? 1.077 14.528 -11.206 1.00 97.81 164 GLY A C 1
ATOM 1270 O O . GLY A 1 164 ? 0.219 15.349 -11.532 1.00 97.81 164 GLY A O 1
ATOM 1271 N N . GLN A 1 165 ? 1.355 14.238 -9.936 1.00 97.94 165 GLN A N 1
ATOM 1272 C CA . GLN A 1 165 ? 0.777 14.911 -8.770 1.00 97.94 165 GLN A CA 1
ATOM 1273 C C . GLN A 1 165 ? 1.893 15.401 -7.844 1.00 97.94 165 GLN A C 1
ATOM 1275 O O . GLN A 1 165 ? 3.029 14.944 -7.927 1.00 97.94 165 GLN A O 1
ATOM 1280 N N . GLU A 1 166 ? 1.586 16.345 -6.963 1.00 98.38 166 GLU A N 1
ATOM 1281 C CA . GLU A 1 166 ? 2.558 16.904 -6.022 1.00 98.38 166 GLU A CA 1
ATOM 1282 C C . GLU A 1 166 ? 1.982 16.897 -4.605 1.00 98.38 166 GLU A C 1
ATOM 1284 O O . GLU A 1 166 ? 1.187 17.761 -4.235 1.00 98.38 166 GLU A O 1
ATOM 1289 N N . PHE A 1 167 ? 2.359 15.888 -3.818 1.00 98.50 167 PHE A N 1
ATOM 1290 C CA . PHE A 1 167 ? 1.900 15.721 -2.433 1.00 98.50 167 PHE A CA 1
ATOM 1291 C C . PHE A 1 167 ? 2.933 16.199 -1.423 1.00 98.50 167 PHE A C 1
ATOM 1293 O O . PHE A 1 167 ? 2.575 16.815 -0.419 1.00 98.50 167 PHE A O 1
ATOM 1300 N N . MET A 1 168 ? 4.205 15.905 -1.697 1.00 98.56 168 MET A N 1
ATOM 1301 C CA . MET A 1 168 ? 5.335 16.232 -0.844 1.00 98.56 168 MET A CA 1
ATOM 1302 C C . MET A 1 168 ? 6.280 17.193 -1.570 1.00 98.56 168 MET A C 1
ATOM 1304 O O . MET A 1 168 ? 6.551 17.023 -2.759 1.00 98.56 168 MET A O 1
ATOM 1308 N N . VAL A 1 169 ? 6.772 18.199 -0.850 1.00 98.44 169 VAL A N 1
ATOM 1309 C CA . VAL A 1 169 ? 7.769 19.175 -1.310 1.00 98.44 169 VAL A CA 1
ATOM 1310 C C . VAL A 1 169 ? 8.817 19.303 -0.210 1.00 98.44 169 VAL A C 1
ATOM 1312 O O . VAL A 1 169 ? 8.463 19.474 0.954 1.00 98.44 169 VAL A O 1
ATOM 1315 N N . ASP A 1 170 ? 10.097 19.154 -0.554 1.00 96.62 170 ASP A N 1
ATOM 1316 C CA . ASP A 1 170 ? 11.225 19.226 0.391 1.00 96.62 170 ASP A CA 1
ATOM 1317 C C . ASP A 1 170 ? 11.043 18.347 1.650 1.00 96.62 170 ASP A C 1
ATOM 1319 O O . ASP A 1 170 ? 11.340 18.742 2.779 1.00 96.62 170 ASP A O 1
ATOM 1323 N N . GLY A 1 171 ? 10.504 17.136 1.461 1.00 96.00 171 GLY A N 1
ATOM 1324 C CA . GLY A 1 171 ? 10.264 16.169 2.538 1.00 96.00 171 GLY A CA 1
ATOM 1325 C C . GLY A 1 171 ? 9.060 16.482 3.438 1.00 96.00 171 GLY A C 1
ATOM 1326 O O . GLY A 1 171 ? 8.865 15.789 4.444 1.00 96.00 171 GLY A O 1
ATOM 1327 N N . LYS A 1 172 ? 8.262 17.505 3.099 1.00 98.19 172 LYS A N 1
ATOM 1328 C CA . LYS A 1 172 ? 7.062 17.936 3.830 1.00 98.19 172 LYS A CA 1
ATOM 1329 C C . LYS A 1 172 ? 5.785 17.700 3.033 1.00 98.19 172 LYS A C 1
ATOM 1331 O O . LYS A 1 172 ? 5.753 17.943 1.830 1.00 98.19 172 LYS A O 1
ATOM 1336 N N . MET A 1 173 ? 4.717 17.267 3.700 1.00 98.25 173 MET A N 1
ATOM 1337 C CA . MET A 1 173 ? 3.393 17.016 3.108 1.00 98.25 173 MET A CA 1
ATOM 1338 C C . MET A 1 173 ? 2.624 18.320 2.834 1.00 98.25 173 MET A C 1
ATOM 1340 O O . MET A 1 173 ? 1.548 18.559 3.379 1.00 98.25 173 MET A O 1
ATOM 1344 N N . THR A 1 174 ? 3.199 19.185 2.002 1.00 98.19 174 THR A N 1
ATOM 1345 C CA . THR A 1 174 ? 2.717 20.543 1.694 1.00 98.19 174 THR A CA 1
ATOM 1346 C C . THR A 1 174 ? 2.487 20.777 0.200 1.00 98.19 174 THR A C 1
ATOM 1348 O O . THR A 1 174 ? 2.237 21.908 -0.215 1.00 98.19 174 THR A O 1
ATOM 1351 N N . GLY A 1 175 ? 2.566 19.730 -0.626 1.00 98.25 175 GLY A N 1
ATOM 1352 C CA . GLY A 1 175 ? 2.355 19.838 -2.068 1.00 98.25 175 GLY A CA 1
ATOM 1353 C C . GLY A 1 175 ? 0.919 20.229 -2.432 1.00 98.25 175 GLY A C 1
ATOM 1354 O O . GLY A 1 175 ? -0.029 19.954 -1.692 1.00 98.25 175 GLY A O 1
ATOM 1355 N N . LYS A 1 176 ? 0.734 20.856 -3.599 1.00 98.19 176 LYS A N 1
ATOM 1356 C CA . LYS A 1 176 ? -0.572 21.399 -4.034 1.00 98.19 176 LYS A CA 1
ATOM 1357 C C . LYS A 1 176 ? -1.689 20.352 -4.146 1.00 98.19 176 LYS A C 1
ATOM 1359 O O . LYS A 1 176 ? -2.865 20.700 -4.078 1.00 98.19 176 LYS A O 1
ATOM 1364 N N . ASP A 1 177 ? -1.338 19.080 -4.325 1.00 98.38 177 ASP A N 1
ATOM 1365 C CA . ASP A 1 177 ? -2.274 17.963 -4.438 1.00 98.38 177 ASP A CA 1
ATOM 1366 C C . ASP A 1 177 ? -2.466 17.202 -3.116 1.00 98.38 177 ASP A C 1
ATOM 1368 O O . ASP A 1 177 ? -3.195 16.209 -3.101 1.00 98.38 177 ASP A O 1
ATOM 1372 N N . VAL A 1 178 ? -1.873 17.645 -1.994 1.00 97.88 178 VAL A N 1
ATOM 1373 C CA . VAL A 1 178 ? -1.983 16.960 -0.687 1.00 97.88 178 VAL A CA 1
ATOM 1374 C C . VAL A 1 178 ? -3.437 16.728 -0.267 1.00 97.88 178 VAL A C 1
ATOM 1376 O O . VAL A 1 178 ? -3.762 15.680 0.285 1.00 97.88 178 VAL A O 1
ATOM 1379 N N . VAL A 1 179 ? -4.340 17.645 -0.624 1.00 96.25 179 VAL A N 1
ATOM 1380 C CA . VAL A 1 179 ? -5.788 17.565 -0.356 1.00 96.25 179 VAL A CA 1
ATOM 1381 C C . VAL A 1 179 ? -6.484 16.371 -1.024 1.00 96.25 179 VAL A C 1
ATOM 1383 O O . V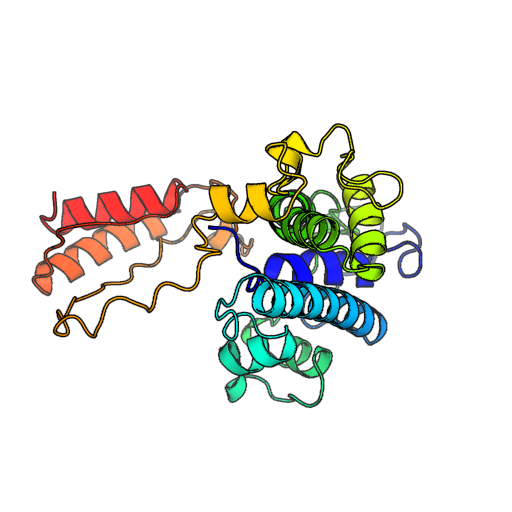AL A 1 179 ? -7.597 16.018 -0.649 1.00 96.25 179 VAL A O 1
ATOM 1386 N N . LYS A 1 180 ? -5.848 15.732 -2.014 1.00 95.00 180 LYS A N 1
ATOM 1387 C CA . LYS A 1 180 ? -6.349 14.522 -2.693 1.00 95.00 180 LYS A CA 1
ATOM 1388 C C . LYS A 1 180 ? -5.903 13.232 -2.003 1.00 95.00 180 LYS A C 1
ATOM 1390 O O . LYS A 1 180 ? -6.235 12.140 -2.461 1.00 95.00 180 LYS A O 1
ATOM 1395 N N . THR A 1 181 ? -5.116 13.345 -0.940 1.00 96.19 181 THR A N 1
ATOM 1396 C CA . THR A 1 181 ? -4.554 12.210 -0.215 1.00 96.19 181 THR A CA 1
ATOM 1397 C C . THR A 1 181 ? -5.366 11.906 1.037 1.00 96.19 181 THR A C 1
ATOM 1399 O O . THR A 1 181 ? -6.317 12.601 1.392 1.00 96.19 181 THR A O 1
ATOM 1402 N N . ARG A 1 182 ? -4.968 10.847 1.734 1.00 94.62 182 ARG A N 1
ATOM 1403 C CA . ARG A 1 182 ? -5.440 10.532 3.079 1.00 94.62 182 ARG A CA 1
ATOM 1404 C C . ARG A 1 182 ? -4.447 10.944 4.171 1.00 94.62 182 ARG A C 1
ATOM 1406 O O . ARG A 1 182 ? -4.579 10.480 5.298 1.00 94.62 182 ARG A O 1
ATOM 1413 N N . ALA A 1 183 ? -3.455 11.778 3.856 1.00 96.69 183 ALA A N 1
ATOM 1414 C CA . ALA A 1 183 ? -2.558 12.340 4.861 1.00 96.69 183 ALA A CA 1
ATOM 1415 C C . ALA A 1 183 ? -3.341 13.199 5.871 1.00 96.69 183 ALA A C 1
ATOM 1417 O O . ALA A 1 183 ? -4.263 13.902 5.458 1.00 96.69 183 ALA A O 1
ATOM 1418 N N . PRO A 1 184 ? -2.973 13.215 7.165 1.00 96.31 184 PRO A N 1
ATOM 1419 C CA . PRO A 1 184 ? -3.556 14.146 8.135 1.00 96.31 184 PRO A CA 1
ATOM 1420 C C . PRO A 1 184 ? -3.533 15.611 7.657 1.00 96.31 184 PRO A C 1
ATOM 1422 O O . PRO A 1 184 ? -4.523 16.331 7.788 1.00 96.31 184 PRO A O 1
ATOM 1425 N N . GLN A 1 185 ? -2.450 16.014 6.990 1.00 97.81 185 GLN A N 1
ATOM 1426 C CA . GLN A 1 185 ? -2.248 17.347 6.423 1.00 97.81 185 GLN A CA 1
ATOM 1427 C C . GLN A 1 185 ? -3.313 17.719 5.378 1.00 97.81 185 GLN A C 1
ATOM 1429 O O . GLN A 1 185 ? -3.654 18.892 5.250 1.00 97.81 185 GLN A O 1
ATOM 1434 N N . ALA A 1 186 ? -3.909 16.740 4.684 1.00 96.25 186 ALA A N 1
ATOM 1435 C CA . ALA A 1 186 ? -5.020 16.970 3.756 1.00 96.25 186 ALA A CA 1
ATOM 1436 C C . ALA A 1 186 ? -6.268 17.542 4.456 1.00 96.25 186 ALA A C 1
ATOM 1438 O O . ALA A 1 186 ? -7.085 18.205 3.821 1.00 96.25 186 ALA A O 1
ATOM 1439 N N . LEU A 1 187 ? -6.403 17.294 5.763 1.00 94.00 187 LEU A N 1
ATOM 1440 C CA . LEU A 1 187 ? -7.481 17.783 6.625 1.00 94.00 187 LEU A CA 1
ATOM 1441 C C . LEU A 1 187 ? -7.056 18.993 7.473 1.00 94.00 187 LEU A C 1
ATOM 1443 O O . LEU A 1 187 ? -7.801 19.409 8.357 1.00 94.00 187 LEU A O 1
ATOM 1447 N N . GLY A 1 188 ? -5.857 19.538 7.246 1.00 95.81 188 GLY A N 1
ATOM 1448 C CA . GLY A 1 188 ? -5.279 20.596 8.077 1.00 95.81 188 GLY A CA 1
ATOM 1449 C C . GLY A 1 188 ? -4.744 20.117 9.431 1.00 95.81 188 GLY A C 1
ATOM 1450 O O . GLY A 1 188 ? -4.395 20.948 10.262 1.00 95.81 188 GLY A O 1
ATOM 1451 N N . ILE A 1 189 ? -4.656 18.803 9.663 1.00 96.75 189 ILE A N 1
ATOM 1452 C CA . ILE A 1 189 ? -4.105 18.231 10.898 1.00 96.75 189 ILE A CA 1
ATOM 1453 C C . ILE A 1 189 ? -2.581 18.222 10.788 1.00 96.75 189 ILE A C 1
ATOM 1455 O O . ILE A 1 189 ? -2.024 17.561 9.909 1.00 96.75 189 ILE A O 1
ATOM 1459 N N . THR A 1 190 ? -1.907 18.933 11.689 1.00 96.81 190 THR A N 1
ATOM 1460 C CA . THR A 1 190 ? -0.437 19.085 11.671 1.00 96.81 190 THR A CA 1
ATOM 1461 C C . THR A 1 190 ? 0.220 18.770 13.010 1.00 96.81 190 THR A C 1
ATOM 1463 O O . THR A 1 190 ? 1.444 18.685 13.097 1.00 96.81 190 THR A O 1
ATOM 1466 N N . THR A 1 191 ? -0.576 18.545 14.055 1.00 97.25 191 THR A N 1
ATOM 1467 C CA . THR A 1 191 ? -0.094 18.215 15.397 1.00 97.25 191 THR A CA 1
ATOM 1468 C C . THR A 1 191 ? -0.656 16.886 15.892 1.00 97.25 191 THR A C 1
ATOM 1470 O O . THR A 1 191 ? -1.719 16.428 15.467 1.00 97.25 191 THR A O 1
ATOM 1473 N N . LEU A 1 192 ? 0.041 16.269 16.850 1.00 95.19 192 LEU A N 1
ATOM 1474 C CA . LEU A 1 192 ? -0.417 15.024 17.467 1.00 95.19 192 LEU A CA 1
ATOM 1475 C C . LEU A 1 192 ? -1.752 15.205 18.204 1.00 95.19 192 LEU A C 1
ATOM 1477 O O . LEU A 1 192 ? -2.605 14.327 18.153 1.00 95.19 192 LEU A O 1
ATOM 1481 N N . ALA A 1 193 ? -1.957 16.349 18.864 1.00 94.12 193 ALA A N 1
ATOM 1482 C CA . ALA A 1 193 ? -3.184 16.628 19.608 1.00 94.12 193 ALA A CA 1
ATOM 1483 C C . ALA A 1 193 ? -4.420 16.683 18.692 1.00 94.12 193 ALA A C 1
ATOM 1485 O O . ALA A 1 193 ? -5.458 16.092 19.006 1.00 94.12 193 ALA A O 1
ATOM 1486 N N . GLU A 1 194 ? -4.299 17.345 17.539 1.00 95.19 194 GLU A N 1
ATOM 1487 C CA . GLU A 1 194 ? -5.341 17.376 16.506 1.00 95.19 194 GLU A CA 1
ATOM 1488 C C . GLU A 1 194 ? -5.592 15.977 15.935 1.00 95.19 194 GLU A C 1
ATOM 1490 O O . GLU A 1 194 ? -6.746 15.566 15.801 1.00 95.19 194 GLU A O 1
ATOM 1495 N N . PHE A 1 195 ? -4.524 15.220 15.656 1.00 94.44 195 PHE A N 1
ATOM 1496 C CA . PHE A 1 195 ? -4.636 13.856 15.143 1.00 94.44 195 PHE A CA 1
ATOM 1497 C C . PHE A 1 195 ? -5.367 12.938 16.125 1.00 94.44 195 PHE A C 1
ATOM 1499 O O . PHE A 1 195 ? -6.338 12.291 15.737 1.00 94.44 195 PHE A O 1
ATOM 1506 N N . CYS A 1 196 ? -4.965 12.914 17.398 1.00 92.31 196 CYS A N 1
ATOM 1507 C CA . CYS A 1 196 ? -5.616 12.101 18.426 1.00 92.31 196 CYS A CA 1
ATOM 1508 C C . CYS A 1 196 ? -7.091 12.472 18.592 1.00 92.31 196 CYS A C 1
ATOM 1510 O O . CYS A 1 196 ? -7.937 11.584 18.669 1.00 92.31 196 CYS A O 1
ATOM 1512 N N . THR A 1 197 ? -7.409 13.769 18.569 1.00 91.69 197 THR A N 1
ATOM 1513 C CA . THR A 1 197 ? -8.795 14.252 18.624 1.00 91.69 197 THR A CA 1
ATOM 1514 C C . THR A 1 197 ? -9.600 13.744 17.428 1.00 91.69 197 THR A C 1
ATOM 1516 O O . THR A 1 197 ? -10.665 13.156 17.606 1.00 91.69 197 THR A O 1
ATOM 1519 N N . SER A 1 198 ? -9.075 13.903 16.210 1.00 89.00 198 SER A N 1
ATOM 1520 C CA . SER A 1 198 ? -9.734 13.440 14.984 1.00 89.00 198 SER A CA 1
ATOM 1521 C C . SER A 1 198 ? -9.859 11.916 14.906 1.00 89.00 198 SER A C 1
ATOM 1523 O O . SER A 1 198 ? -10.790 11.417 14.277 1.00 89.00 198 SER A O 1
ATOM 1525 N N . ALA A 1 199 ? -8.922 11.179 15.502 1.00 87.56 199 ALA A N 1
ATOM 1526 C CA . ALA A 1 199 ? -8.895 9.720 15.516 1.00 87.56 199 ALA A CA 1
ATOM 1527 C C . ALA A 1 199 ? -9.675 9.107 16.695 1.00 87.56 199 ALA A C 1
ATOM 1529 O O . ALA A 1 199 ? -9.796 7.885 16.764 1.00 87.56 199 ALA A O 1
ATOM 1530 N N . GLY A 1 200 ? -10.196 9.923 17.620 1.00 87.75 200 GLY A N 1
ATOM 1531 C CA . GLY A 1 200 ? -10.883 9.444 18.824 1.00 87.75 200 GLY A CA 1
ATOM 1532 C C . GLY A 1 200 ? -9.961 8.733 19.823 1.00 87.75 200 GLY A C 1
ATOM 1533 O O . GLY A 1 200 ? -10.418 7.882 20.584 1.00 87.75 200 GLY A O 1
ATOM 1534 N N . ILE A 1 201 ? -8.665 9.051 19.817 1.00 86.19 201 ILE A N 1
ATOM 1535 C CA . ILE A 1 201 ? -7.668 8.479 20.726 1.00 86.19 201 ILE A CA 1
ATOM 1536 C C . 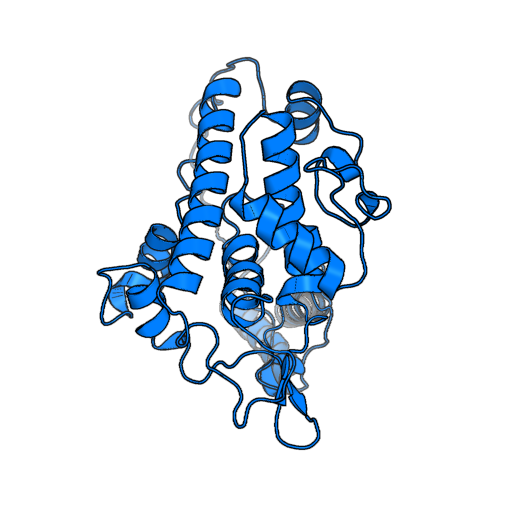ILE A 1 201 ? -7.672 9.291 22.025 1.00 86.19 201 ILE A C 1
ATOM 1538 O O . ILE A 1 201 ? -7.325 10.473 22.030 1.00 86.19 201 ILE A O 1
ATOM 1542 N N . SER A 1 202 ? -8.046 8.655 23.139 1.00 77.31 202 SER A N 1
ATOM 1543 C CA . SER A 1 202 ? -7.988 9.283 24.463 1.00 77.31 202 SER A CA 1
ATOM 1544 C C . SER A 1 202 ? -6.538 9.410 24.920 1.00 77.31 202 SER A C 1
ATOM 1546 O O . SER A 1 202 ? -5.896 8.413 25.231 1.00 77.31 202 SER A O 1
ATOM 1548 N N . THR A 1 203 ? -6.022 10.637 24.993 1.00 64.75 203 THR A N 1
ATOM 1549 C CA . THR A 1 203 ? -4.677 10.924 25.524 1.00 64.75 203 THR A CA 1
ATOM 1550 C C . THR A 1 203 ? -4.649 11.016 27.052 1.00 64.75 203 THR A C 1
ATOM 1552 O O . THR A 1 203 ? -3.578 11.047 27.655 1.00 64.75 203 THR A O 1
ATOM 1555 N N . THR A 1 204 ? -5.815 11.032 27.704 1.00 53.66 204 THR A N 1
ATOM 1556 C CA . THR A 1 204 ? -5.939 10.836 29.149 1.00 53.66 204 THR A CA 1
ATOM 1557 C C . THR A 1 204 ? -6.146 9.346 29.405 1.00 53.66 204 THR A C 1
ATOM 1559 O O . THR A 1 204 ? -7.077 8.738 28.872 1.00 53.66 204 THR A O 1
ATOM 1562 N N . GLY A 1 205 ? -5.252 8.739 30.188 1.00 50.47 205 GLY A N 1
ATOM 1563 C CA . GLY A 1 205 ? -5.288 7.323 30.555 1.00 50.47 205 GLY A CA 1
ATOM 1564 C C . GLY A 1 205 ? -6.484 6.972 31.441 1.00 50.47 205 GLY A C 1
ATOM 1565 O O . GLY A 1 205 ? -6.316 6.673 32.620 1.00 50.47 205 GLY A O 1
ATOM 1566 N N . SER A 1 206 ? -7.696 7.017 30.891 1.00 40.44 206 SER A N 1
ATOM 1567 C CA . SER A 1 206 ? -8.846 6.382 31.522 1.00 40.44 206 SER A CA 1
ATOM 1568 C C . SER A 1 206 ? -8.767 4.880 31.267 1.00 40.44 206 SER A C 1
ATOM 1570 O O . SER A 1 206 ? -8.622 4.469 30.113 1.00 40.44 206 SER A O 1
ATOM 1572 N N . PRO A 1 207 ? -8.851 4.049 32.317 1.00 43.97 207 PRO A N 1
ATOM 1573 C CA . PRO A 1 207 ? -8.857 2.611 32.149 1.00 43.97 207 PRO A CA 1
ATOM 1574 C C . PRO A 1 207 ? -10.041 2.217 31.268 1.00 43.97 207 PRO A C 1
ATOM 1576 O O . PRO A 1 207 ? -11.160 2.706 31.446 1.00 43.97 207 PRO A O 1
ATOM 1579 N N . SER A 1 208 ? -9.753 1.327 30.316 1.00 47.97 208 SER A N 1
ATOM 1580 C CA . SER A 1 208 ? -10.735 0.534 29.581 1.00 47.97 208 SER A CA 1
ATOM 1581 C C . SER A 1 208 ? -11.911 0.198 30.491 1.00 47.97 208 SER A C 1
ATOM 1583 O O . SER A 1 208 ? -11.709 -0.320 31.592 1.00 47.97 208 SER A O 1
ATOM 1585 N N . ALA A 1 209 ? -13.131 0.474 30.019 1.00 46.97 209 ALA A N 1
ATOM 1586 C CA . ALA A 1 209 ? -14.347 -0.005 30.656 1.00 46.97 209 ALA A CA 1
ATOM 1587 C C . ALA A 1 209 ? -14.150 -1.481 31.041 1.00 46.97 209 ALA A C 1
ATOM 1589 O O . ALA A 1 209 ? -13.671 -2.273 30.224 1.00 46.97 209 ALA A O 1
ATOM 1590 N N . GLY A 1 210 ? -14.439 -1.808 32.305 1.00 46.56 210 GLY A N 1
ATOM 1591 C CA . GLY A 1 210 ? -14.301 -3.161 32.837 1.00 46.56 210 GLY A CA 1
ATOM 1592 C C . GLY A 1 210 ? -15.031 -4.192 31.968 1.00 46.56 210 GLY A C 1
ATOM 1593 O O . GLY A 1 210 ? -15.860 -3.815 31.134 1.00 46.56 210 GLY A O 1
ATOM 1594 N N . PRO A 1 211 ? -14.723 -5.488 32.138 1.00 44.22 211 PRO A N 1
ATOM 1595 C CA . PRO A 1 211 ? -15.230 -6.536 31.265 1.00 44.22 211 PRO A CA 1
ATOM 1596 C C . PRO A 1 211 ? -16.758 -6.470 31.207 1.00 44.22 211 PRO A C 1
ATOM 1598 O O . PRO A 1 211 ? -17.446 -6.759 32.185 1.00 44.22 211 PRO A O 1
ATOM 1601 N N . ARG A 1 212 ? -17.288 -6.041 30.055 1.00 56.78 212 ARG A N 1
ATOM 1602 C CA . ARG A 1 212 ? -18.700 -6.236 29.724 1.00 56.78 212 ARG A CA 1
ATOM 1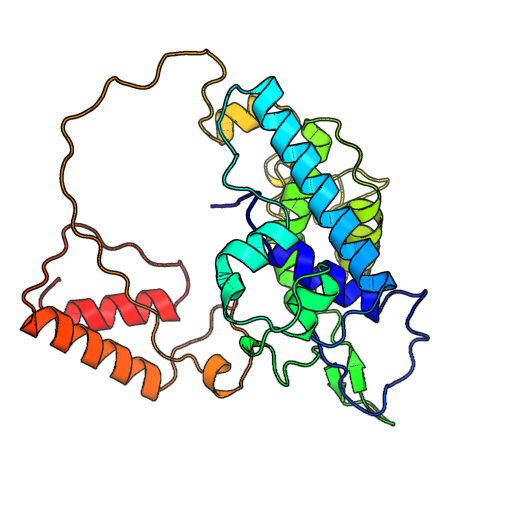603 C C . ARG A 1 212 ? -18.923 -7.740 29.647 1.00 56.78 212 ARG A C 1
ATOM 1605 O O . ARG A 1 212 ? -18.058 -8.449 29.130 1.00 56.78 212 ARG A O 1
ATOM 1612 N N . GLU A 1 213 ? -20.057 -8.221 30.155 1.00 63.66 213 GLU A N 1
ATOM 1613 C CA . GLU A 1 213 ? -20.449 -9.613 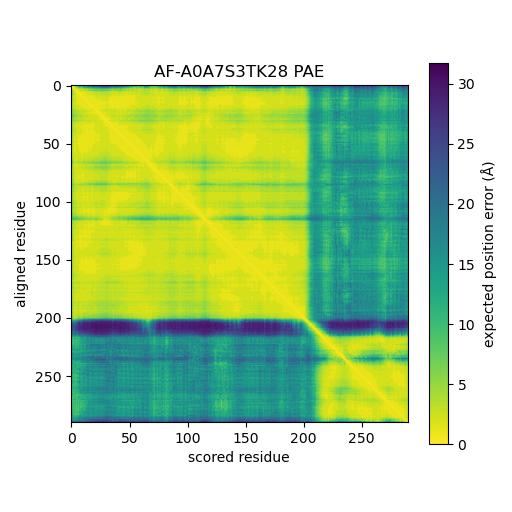29.930 1.00 63.66 213 GLU A CA 1
ATOM 1614 C C . GLU A 1 213 ? -20.318 -9.935 28.433 1.00 63.66 213 GLU A C 1
ATOM 1616 O O . GLU A 1 213 ? -20.719 -9.110 27.602 1.00 63.66 213 GLU A O 1
ATOM 1621 N N . PRO A 1 214 ? -19.707 -11.075 28.066 1.00 63.44 214 PRO A N 1
ATOM 1622 C CA . PRO A 1 214 ? -19.470 -11.397 26.672 1.00 63.44 214 PRO A CA 1
ATOM 1623 C C . PRO A 1 214 ? -20.813 -11.607 25.974 1.00 63.44 214 PRO A C 1
ATOM 1625 O O . PRO A 1 214 ? -21.443 -12.657 26.086 1.00 63.44 214 PRO A O 1
ATOM 1628 N N . VAL A 1 215 ? -21.253 -10.591 25.236 1.00 72.12 215 VAL A N 1
ATOM 1629 C CA . VAL A 1 215 ? -22.371 -10.721 24.308 1.00 72.12 215 VAL A CA 1
ATOM 1630 C C . VAL A 1 215 ? -21.855 -11.508 23.112 1.00 72.12 215 VAL A C 1
ATOM 1632 O O . VAL A 1 215 ? -20.966 -11.064 22.383 1.00 72.12 215 VAL A O 1
ATOM 1635 N N . VAL A 1 216 ? -22.380 -12.716 22.929 1.00 82.62 216 VAL A N 1
ATOM 1636 C CA . VAL A 1 216 ? -22.020 -13.557 21.788 1.00 82.62 216 VAL A CA 1
ATOM 1637 C C . VAL A 1 216 ? -22.742 -13.024 20.555 1.00 82.62 216 VAL A C 1
ATOM 1639 O O . VAL A 1 216 ? -23.953 -13.177 20.416 1.00 82.62 216 VAL A O 1
ATOM 1642 N N . HIS A 1 217 ? -21.991 -12.406 19.647 1.00 86.81 217 HIS A N 1
ATOM 1643 C CA . HIS A 1 217 ? -22.495 -11.977 18.346 1.00 86.81 217 HIS A CA 1
ATOM 1644 C C . HIS A 1 217 ? -22.136 -12.995 17.264 1.00 86.81 217 HIS A C 1
ATOM 1646 O O . HIS A 1 217 ? -21.032 -13.540 17.240 1.00 86.81 217 HIS A O 1
ATOM 1652 N N . LYS A 1 218 ? -23.064 -13.228 16.332 1.00 89.06 218 LYS A N 1
ATOM 1653 C CA . LYS A 1 218 ? -22.809 -14.037 15.138 1.00 89.06 218 LYS A CA 1
ATOM 1654 C C . LYS A 1 218 ? -22.464 -13.111 13.979 1.00 89.06 218 LYS A C 1
ATOM 1656 O O . LYS A 1 218 ? -23.293 -12.310 13.566 1.00 89.06 218 LYS A O 1
ATOM 1661 N N . ILE A 1 219 ? -21.252 -13.238 13.450 1.00 93.50 219 ILE A N 1
ATOM 1662 C CA . ILE A 1 219 ? -20.794 -12.472 12.287 1.00 93.50 219 ILE A CA 1
ATOM 1663 C C . ILE A 1 219 ? -20.794 -13.396 11.071 1.00 93.50 219 ILE A C 1
ATOM 1665 O O . ILE A 1 219 ? -20.286 -14.516 11.137 1.00 93.50 219 ILE A O 1
ATOM 1669 N N . VAL A 1 220 ? -21.367 -12.931 9.961 1.00 92.06 220 VAL A N 1
ATOM 1670 C CA . VAL A 1 220 ? -21.339 -13.634 8.674 1.00 92.06 220 VAL A CA 1
ATOM 1671 C C . VAL A 1 220 ? -20.547 -12.794 7.685 1.00 92.06 220 VAL A C 1
ATOM 1673 O O . VAL A 1 220 ? -20.874 -11.635 7.444 1.00 92.06 220 VAL A O 1
ATOM 1676 N N . PHE A 1 221 ? -19.505 -13.389 7.110 1.00 94.81 221 PHE A N 1
ATOM 1677 C CA . PHE A 1 221 ? -18.708 -12.761 6.065 1.00 94.81 221 PHE A CA 1
ATOM 1678 C C . PHE A 1 221 ? -19.205 -13.214 4.696 1.00 94.81 221 PHE A C 1
ATOM 1680 O O . PHE A 1 221 ? -19.310 -14.412 4.435 1.00 94.81 221 PHE A O 1
ATOM 1687 N N . LEU A 1 222 ? -19.470 -12.249 3.818 1.00 92.81 222 LEU A N 1
ATOM 1688 C CA . LEU A 1 222 ? -19.805 -12.488 2.420 1.00 92.81 222 LEU A CA 1
ATOM 1689 C C . LEU A 1 222 ? -18.801 -11.745 1.540 1.00 92.81 222 LEU A C 1
ATOM 1691 O O . LEU A 1 222 ? -18.668 -10.522 1.618 1.00 92.81 222 LEU A O 1
ATOM 1695 N N . ARG A 1 223 ? -18.079 -12.488 0.701 1.00 92.06 223 ARG A N 1
ATOM 1696 C CA . ARG A 1 223 ? -17.242 -11.891 -0.343 1.00 92.06 223 ARG A CA 1
ATOM 1697 C C . ARG A 1 223 ? -18.154 -11.307 -1.425 1.00 92.06 223 ARG A C 1
ATOM 1699 O O . ARG A 1 223 ? -19.192 -11.888 -1.722 1.00 92.06 223 ARG A O 1
ATOM 1706 N N . HIS A 1 224 ? -17.764 -10.176 -2.017 1.00 91.62 224 HIS A N 1
ATOM 1707 C CA . HIS A 1 224 ? -18.476 -9.668 -3.191 1.00 91.62 224 HIS A CA 1
ATOM 1708 C C . HIS A 1 224 ? -18.436 -10.705 -4.327 1.00 91.62 224 HIS A C 1
ATOM 1710 O O . HIS A 1 224 ? -17.428 -11.405 -4.465 1.00 91.62 224 HIS A O 1
ATOM 1716 N N . GLY A 1 225 ? -19.493 -10.769 -5.138 1.00 91.62 225 GLY A N 1
ATOM 1717 C CA . GLY A 1 225 ? -19.510 -11.611 -6.334 1.00 91.62 225 GLY A CA 1
ATOM 1718 C C . GLY A 1 225 ? -18.404 -11.219 -7.317 1.00 91.62 225 GLY A C 1
ATOM 1719 O O . GLY A 1 225 ? -17.839 -10.120 -7.238 1.00 91.62 225 GLY A O 1
ATOM 1720 N N . GLU A 1 226 ? -18.066 -12.113 -8.232 1.00 92.62 226 GLU A N 1
ATOM 1721 C CA . GLU A 1 226 ? -17.069 -11.886 -9.273 1.00 92.62 226 GLU A CA 1
ATOM 1722 C C . GLU A 1 226 ? -17.303 -10.552 -10.009 1.00 92.62 226 GLU A C 1
ATOM 1724 O O . GLU A 1 226 ? -18.411 -10.225 -10.430 1.00 92.62 226 GLU A O 1
ATOM 1729 N N . SER A 1 227 ? -16.252 -9.740 -10.151 1.00 90.62 227 SER A N 1
ATOM 1730 C CA . SER A 1 227 ? -16.310 -8.487 -10.916 1.00 90.62 227 SER A CA 1
ATOM 1731 C C . SER A 1 227 ? -15.786 -8.658 -12.337 1.00 90.62 227 SER A C 1
ATOM 1733 O O . SER A 1 227 ? -14.967 -9.538 -12.607 1.00 90.62 227 SER A O 1
ATOM 1735 N N . VAL A 1 228 ? -16.156 -7.736 -13.230 1.00 87.62 228 VAL A N 1
ATOM 1736 C CA . VAL A 1 228 ? -15.634 -7.689 -14.612 1.00 87.62 228 VAL A CA 1
ATOM 1737 C C . VAL A 1 228 ? -14.100 -7.657 -14.684 1.00 87.62 228 VAL A C 1
ATOM 1739 O O . VAL A 1 228 ? -13.506 -8.132 -15.646 1.00 87.62 228 VAL A O 1
ATOM 1742 N N . TRP A 1 229 ? -13.434 -7.130 -13.655 1.00 83.56 229 TRP A N 1
ATOM 1743 C CA . TRP A 1 229 ? -11.973 -7.102 -13.565 1.00 83.56 229 TRP A CA 1
ATOM 1744 C C . TRP A 1 229 ? -11.382 -8.375 -12.960 1.00 83.56 229 TRP A C 1
ATOM 1746 O O . TRP A 1 229 ? -10.260 -8.730 -13.309 1.00 83.56 229 TRP A O 1
ATOM 1756 N N . ASN A 1 230 ? -12.124 -9.098 -12.112 1.00 77.94 230 ASN A N 1
ATOM 1757 C CA . ASN A 1 230 ? -11.692 -10.429 -11.684 1.00 77.94 230 ASN A CA 1
ATOM 1758 C C . ASN A 1 230 ? -11.615 -11.378 -12.885 1.00 77.94 230 ASN A C 1
ATOM 1760 O O . ASN A 1 230 ? -10.604 -12.056 -13.027 1.00 77.94 230 ASN A O 1
ATOM 1764 N N . VAL A 1 231 ? -12.601 -11.327 -13.791 1.00 74.50 231 VAL A N 1
ATOM 1765 C CA . VAL A 1 231 ? -12.574 -12.058 -15.075 1.00 74.50 231 VAL A CA 1
ATOM 1766 C C . VAL A 1 231 ? -11.321 -11.725 -15.887 1.00 74.50 231 VAL A C 1
ATOM 1768 O O . VAL A 1 231 ? -10.703 -12.602 -16.482 1.00 74.50 231 VAL A O 1
ATOM 1771 N N . ALA A 1 232 ? -10.911 -10.456 -15.884 1.00 75.31 232 ALA A N 1
ATOM 1772 C CA . ALA A 1 232 ? -9.735 -9.988 -16.611 1.00 75.31 232 ALA A CA 1
ATOM 1773 C C . ALA A 1 232 ? -8.395 -10.279 -15.900 1.00 75.31 232 ALA A C 1
ATOM 1775 O O . ALA A 1 232 ? -7.354 -9.837 -16.383 1.00 75.31 232 ALA A O 1
ATOM 1776 N N . ASN A 1 233 ? -8.393 -10.984 -14.758 1.00 75.75 233 ASN A N 1
ATOM 1777 C CA . ASN A 1 233 ? -7.223 -11.156 -13.882 1.00 75.75 233 ASN A CA 1
ATOM 1778 C C . ASN A 1 233 ? -6.563 -9.824 -13.476 1.00 75.75 233 ASN A C 1
ATOM 1780 O O . ASN A 1 233 ? -5.353 -9.733 -13.262 1.00 75.75 233 ASN A O 1
ATOM 1784 N N . ILE A 1 234 ? -7.376 -8.777 -13.339 1.00 70.75 234 ILE A N 1
ATOM 1785 C CA . ILE A 1 234 ? -6.962 -7.454 -12.883 1.00 70.75 234 ILE A CA 1
ATOM 1786 C C . ILE A 1 234 ? -7.326 -7.338 -11.403 1.00 70.75 234 ILE A C 1
ATOM 1788 O O . ILE A 1 234 ? -8.489 -7.448 -11.002 1.00 70.75 234 ILE A O 1
ATOM 1792 N N . PHE A 1 235 ? -6.323 -7.096 -10.559 1.00 65.94 235 PHE A N 1
ATOM 1793 C CA . PHE A 1 235 ? -6.553 -6.861 -9.136 1.00 65.94 235 PHE A CA 1
ATOM 1794 C C . PHE A 1 235 ? -7.456 -5.625 -8.949 1.00 65.94 235 PHE A C 1
ATOM 1796 O O . PHE A 1 235 ? -7.242 -4.607 -9.604 1.00 65.94 235 PHE A O 1
ATOM 1803 N N . THR A 1 236 ? -8.490 -5.697 -8.095 1.00 55.66 236 THR A N 1
ATOM 1804 C CA . THR A 1 236 ? -9.655 -4.773 -8.126 1.00 55.66 236 THR A CA 1
ATOM 1805 C C . THR A 1 236 ? -9.666 -3.629 -7.112 1.00 55.66 236 THR A C 1
ATOM 1807 O O . THR A 1 236 ? -10.227 -2.587 -7.429 1.00 55.66 236 THR A O 1
ATOM 1810 N N . GLY A 1 237 ? -8.983 -3.756 -5.962 1.00 71.69 237 GLY A N 1
ATOM 1811 C CA . GLY A 1 237 ? -8.644 -2.614 -5.076 1.00 71.69 237 GLY A CA 1
ATOM 1812 C C . GLY A 1 237 ? -9.797 -1.645 -4.816 1.00 71.69 237 GLY A C 1
ATOM 1813 O O . GLY A 1 237 ? -10.897 -2.096 -4.488 1.00 71.69 237 GLY A O 1
ATOM 1814 N N . TRP A 1 238 ? -9.558 -0.337 -4.982 1.00 66.62 238 TRP A N 1
ATOM 1815 C CA . TRP A 1 238 ? -10.576 0.708 -4.802 1.00 66.62 238 TRP A CA 1
ATOM 1816 C C . TRP A 1 238 ? -11.350 1.056 -6.076 1.00 66.62 238 TRP A C 1
ATOM 1818 O O . TRP A 1 238 ? -12.334 1.788 -5.992 1.00 66.62 238 TRP A O 1
ATOM 1828 N N . ALA A 1 239 ? -10.960 0.516 -7.233 1.00 73.75 239 ALA A N 1
ATOM 1829 C CA . ALA A 1 239 ? -11.654 0.764 -8.490 1.00 73.75 239 ALA A CA 1
ATOM 1830 C C . ALA A 1 239 ? -13.126 0.333 -8.393 1.00 73.75 239 ALA A C 1
ATOM 1832 O O . ALA A 1 239 ? -13.432 -0.819 -8.066 1.00 73.75 239 ALA A O 1
ATOM 1833 N N . ASP A 1 240 ? -14.044 1.258 -8.673 1.00 83.38 240 ASP A N 1
ATOM 1834 C CA . ASP A 1 240 ? -15.488 1.041 -8.552 1.00 83.38 240 ASP A CA 1
ATOM 1835 C C . ASP A 1 240 ? -16.068 0.370 -9.806 1.00 83.38 240 ASP A C 1
ATOM 1837 O O . ASP A 1 240 ? -16.804 0.967 -10.593 1.00 83.38 240 ASP A O 1
ATOM 1841 N N . VAL A 1 241 ? -15.666 -0.881 -10.024 1.00 85.88 241 VAL A N 1
ATOM 1842 C CA . VAL A 1 241 ? -16.120 -1.711 -11.145 1.00 85.88 241 VAL A CA 1
ATOM 1843 C C . VAL A 1 241 ? -17.322 -2.564 -10.771 1.00 85.88 241 VAL A C 1
ATOM 1845 O O . VAL A 1 241 ? -17.498 -2.939 -9.607 1.00 85.88 241 VAL A O 1
ATOM 1848 N N . ASP A 1 242 ? -18.132 -2.879 -11.778 1.00 92.38 242 ASP A N 1
ATOM 1849 C CA . ASP A 1 242 ? -19.366 -3.635 -11.601 1.00 92.38 242 ASP A CA 1
ATOM 1850 C C . ASP A 1 242 ? -19.136 -5.153 -11.464 1.00 92.38 242 ASP A C 1
ATOM 1852 O O . ASP A 1 242 ? -18.042 -5.669 -11.736 1.00 92.38 242 ASP A O 1
ATOM 1856 N N . LEU A 1 243 ? -20.178 -5.865 -11.030 1.00 94.00 243 LEU A N 1
ATOM 1857 C CA . LEU A 1 243 ? -20.219 -7.329 -11.047 1.00 94.00 243 LEU A CA 1
ATOM 1858 C C . LEU A 1 243 ? -20.214 -7.855 -12.490 1.00 94.00 243 LEU A C 1
ATOM 1860 O O . LEU A 1 243 ? -20.715 -7.203 -13.406 1.00 94.00 243 LEU A O 1
ATOM 1864 N N . SER A 1 244 ? -19.630 -9.035 -12.698 1.00 94.38 244 SER A N 1
ATOM 1865 C CA . SER A 1 244 ? -19.862 -9.805 -13.920 1.00 94.38 244 SER A CA 1
ATOM 1866 C C . SER A 1 244 ? -21.269 -10.426 -13.868 1.00 94.38 244 SER A C 1
ATOM 1868 O O . SER A 1 244 ? -21.831 -10.576 -12.779 1.00 94.38 244 SER A O 1
ATOM 1870 N N . PRO A 1 245 ? -21.844 -10.856 -15.006 1.00 95.31 245 PRO A N 1
ATOM 1871 C CA . PRO A 1 245 ? -23.100 -11.609 -14.992 1.00 95.31 245 PRO A CA 1
ATOM 1872 C C . PRO A 1 245 ? -23.037 -12.864 -14.104 1.00 95.31 245 PRO A C 1
ATOM 1874 O O . PRO A 1 245 ? -24.024 -13.225 -13.469 1.00 95.31 245 PRO A O 1
ATOM 1877 N N . ALA A 1 246 ? -21.866 -13.508 -14.017 1.00 94.44 246 ALA A N 1
ATOM 1878 C CA . ALA A 1 246 ? -21.646 -14.623 -13.101 1.00 94.44 246 ALA A CA 1
ATOM 1879 C C . ALA A 1 246 ? -21.665 -14.159 -11.635 1.00 94.44 246 ALA A C 1
ATOM 1881 O O . ALA A 1 246 ? -22.367 -14.754 -10.821 1.00 94.44 246 ALA A O 1
ATOM 1882 N N . GLY A 1 247 ? -20.988 -13.054 -11.309 1.00 94.88 247 GLY A N 1
ATOM 1883 C CA . GLY A 1 247 ? -20.978 -12.483 -9.960 1.00 94.88 247 GLY A CA 1
ATOM 1884 C C . GLY A 1 247 ? -22.350 -12.030 -9.454 1.00 94.88 247 GLY A C 1
ATOM 1885 O O . GLY A 1 247 ? -22.635 -12.127 -8.260 1.00 94.88 247 GLY A O 1
ATOM 1886 N N . GLU A 1 248 ? -23.240 -11.581 -10.342 1.00 96.31 248 GLU A N 1
ATOM 1887 C CA . GLU A 1 248 ? -24.638 -11.307 -9.981 1.00 96.31 248 GLU A CA 1
ATOM 1888 C C . GLU A 1 248 ? -25.379 -12.589 -9.571 1.00 96.31 248 GLU A C 1
ATOM 1890 O O . GLU A 1 248 ? -26.091 -12.599 -8.563 1.00 96.31 248 GLU A O 1
ATOM 1895 N N . MET A 1 249 ? -25.162 -13.692 -10.293 1.00 97.25 249 MET A N 1
ATOM 1896 C CA . MET A 1 249 ? -25.740 -14.997 -9.957 1.00 97.25 249 MET A CA 1
ATOM 1897 C C . MET A 1 249 ? -25.162 -15.573 -8.658 1.00 97.25 249 MET A C 1
ATOM 1899 O O . MET A 1 249 ? -25.911 -16.143 -7.863 1.00 97.25 249 MET A O 1
ATOM 1903 N N . GLU A 1 250 ? -23.868 -15.379 -8.393 1.00 97.00 250 GLU A N 1
ATOM 1904 C CA . GLU A 1 250 ? -23.238 -15.742 -7.115 1.00 97.00 250 GLU A CA 1
ATOM 1905 C C . GLU A 1 250 ? -23.899 -15.020 -5.934 1.00 97.00 250 GLU A C 1
ATOM 1907 O O . GLU A 1 250 ? -24.153 -15.631 -4.895 1.00 97.00 250 GLU A O 1
ATOM 1912 N N . ALA A 1 251 ? -24.229 -13.734 -6.092 1.00 97.12 251 ALA A N 1
ATOM 1913 C CA . ALA A 1 251 ? -24.913 -12.960 -5.060 1.00 97.12 251 ALA A CA 1
ATOM 1914 C C . ALA A 1 251 ? -26.339 -13.472 -4.791 1.00 97.12 251 ALA A C 1
ATOM 1916 O O . ALA A 1 251 ? -26.767 -13.542 -3.635 1.00 97.12 251 ALA A O 1
ATOM 1917 N N . VAL A 1 252 ? -27.070 -13.860 -5.844 1.00 97.25 252 VAL A N 1
ATOM 1918 C CA . VAL A 1 252 ? -28.392 -14.498 -5.718 1.00 97.25 252 VAL A CA 1
ATOM 1919 C C . VAL A 1 252 ? -28.275 -15.810 -4.948 1.00 97.25 252 VAL A C 1
ATOM 1921 O O . VAL A 1 252 ? -29.043 -16.051 -4.015 1.00 97.25 252 VAL A O 1
ATOM 1924 N N . GLU A 1 253 ? -27.306 -16.648 -5.309 1.00 97.25 253 GLU A N 1
ATOM 1925 C CA . GLU A 1 253 ? -27.108 -17.948 -4.672 1.00 97.25 253 GLU A CA 1
ATOM 1926 C C . GLU A 1 253 ? -26.691 -17.810 -3.206 1.00 97.25 253 GLU A C 1
ATOM 1928 O O . GLU A 1 253 ? -27.244 -18.489 -2.341 1.00 97.25 253 GLU A O 1
ATOM 1933 N N . ALA A 1 254 ? -25.816 -16.851 -2.892 1.00 96.69 254 ALA A N 1
ATOM 1934 C CA . ALA A 1 254 ? -25.484 -16.510 -1.514 1.00 96.69 254 ALA A CA 1
ATOM 1935 C C . ALA A 1 254 ? -26.738 -16.150 -0.701 1.00 96.69 254 ALA A C 1
ATOM 1937 O O . ALA A 1 254 ? -26.900 -16.631 0.419 1.00 96.69 254 ALA A O 1
ATOM 1938 N N . GLY A 1 255 ? -27.660 -15.368 -1.273 1.00 96.69 255 GLY A N 1
ATOM 1939 C CA . GLY A 1 255 ? -28.941 -15.052 -0.638 1.00 96.69 255 GLY A CA 1
ATOM 1940 C C . GLY A 1 255 ? -29.789 -16.291 -0.338 1.00 96.69 255 GLY A C 1
ATOM 1941 O O . GLY A 1 255 ? -30.281 -16.448 0.781 1.00 96.69 255 GLY A O 1
ATOM 1942 N N . LYS A 1 256 ? -29.899 -17.228 -1.286 1.00 97.12 256 LYS A N 1
ATOM 1943 C CA . LYS A 1 256 ? -30.629 -18.487 -1.059 1.00 97.12 256 LYS A CA 1
ATOM 1944 C C . LYS A 1 256 ? -30.004 -19.321 0.054 1.00 97.12 256 LYS A C 1
ATOM 1946 O O . LYS A 1 256 ? -30.726 -19.788 0.930 1.00 97.12 256 LYS A O 1
ATOM 1951 N N . VAL A 1 257 ? -28.676 -19.447 0.071 1.00 96.50 257 VAL A N 1
ATOM 1952 C CA . VAL A 1 257 ? -27.948 -20.173 1.124 1.00 96.50 257 VAL A CA 1
ATOM 1953 C C . VAL A 1 257 ? -28.172 -19.526 2.492 1.00 96.50 257 VAL A C 1
ATOM 1955 O O . VAL A 1 257 ? -28.358 -20.224 3.490 1.00 96.50 257 VAL A O 1
ATOM 1958 N N . LEU A 1 258 ? -28.181 -18.191 2.562 1.00 96.44 258 LEU A N 1
ATOM 1959 C CA . LEU A 1 258 ? -28.480 -17.462 3.796 1.00 96.44 258 LEU A CA 1
ATOM 1960 C C . LEU A 1 258 ? -29.907 -17.738 4.285 1.00 96.44 258 LEU A C 1
ATOM 1962 O O . LEU A 1 258 ? -30.096 -17.967 5.483 1.00 96.44 258 LEU A O 1
ATOM 1966 N N . LYS A 1 259 ? -30.884 -17.777 3.366 1.00 96.00 259 LYS A N 1
ATOM 1967 C CA . LYS A 1 259 ? -32.280 -18.131 3.663 1.00 96.00 259 LYS A CA 1
ATOM 1968 C C . LYS A 1 259 ? -32.404 -19.551 4.194 1.00 96.00 259 LYS A C 1
ATOM 1970 O O . LYS A 1 259 ? -32.993 -19.763 5.249 1.00 96.00 259 LYS A O 1
ATOM 1975 N N . GLU A 1 260 ? -31.845 -20.512 3.464 1.00 96.50 260 GLU A N 1
ATOM 1976 C CA . GLU A 1 260 ? -31.911 -21.940 3.782 1.00 96.50 260 GLU A CA 1
ATOM 1977 C C . GLU A 1 260 ? -31.322 -22.225 5.166 1.00 96.50 260 GLU A C 1
ATOM 1979 O O . GLU A 1 260 ? -31.883 -22.989 5.947 1.00 96.50 260 GLU A O 1
ATOM 1984 N N . LYS A 1 261 ? -30.225 -21.545 5.509 1.00 94.88 261 LYS A N 1
ATOM 1985 C CA . LYS A 1 261 ? -29.573 -21.661 6.818 1.00 94.88 261 LYS A CA 1
ATOM 1986 C C . LYS A 1 261 ? -30.215 -20.808 7.918 1.00 94.88 261 LYS A C 1
ATOM 1988 O O . LYS A 1 261 ? -29.713 -20.804 9.042 1.00 94.88 261 LYS A O 1
ATOM 1993 N N . GLY A 1 262 ? -31.295 -20.086 7.615 1.00 94.25 262 GLY A N 1
ATOM 1994 C CA . GLY A 1 262 ? -32.059 -19.301 8.584 1.00 94.25 262 GLY A CA 1
ATOM 1995 C C . GLY A 1 262 ? -31.296 -18.118 9.182 1.00 94.25 262 GLY A C 1
ATOM 1996 O O . GLY A 1 262 ? -31.546 -17.755 10.331 1.00 94.25 262 GLY A O 1
ATOM 1997 N N . TYR A 1 263 ? -30.346 -17.524 8.452 1.00 94.56 263 TYR A N 1
ATOM 1998 C CA . TYR A 1 263 ? -29.633 -16.342 8.941 1.00 94.56 263 TYR A CA 1
ATOM 1999 C C . TYR A 1 263 ? -30.523 -15.099 8.885 1.00 94.56 263 TYR A C 1
ATOM 2001 O O . TYR A 1 263 ? -31.091 -14.784 7.835 1.00 94.56 263 TYR A O 1
ATOM 2009 N N . LYS A 1 264 ? -30.583 -14.376 10.009 1.00 93.00 264 LYS A N 1
ATOM 2010 C CA . LYS A 1 264 ? -31.194 -13.051 10.122 1.00 93.00 264 LYS A CA 1
ATOM 2011 C C . LYS A 1 264 ? -30.169 -12.016 10.576 1.00 93.00 264 LYS A C 1
ATOM 2013 O O . LYS A 1 264 ? -29.290 -12.343 11.373 1.00 93.00 264 LYS A O 1
ATOM 2018 N N . PHE A 1 265 ? -30.264 -10.807 10.029 1.00 93.69 265 PHE A N 1
ATOM 2019 C CA . PHE A 1 265 ? -29.275 -9.750 10.230 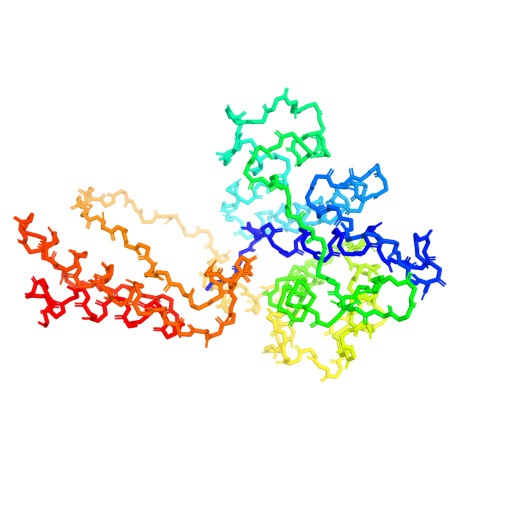1.00 93.69 265 PHE A CA 1
ATOM 2020 C C . PHE A 1 265 ? -29.920 -8.474 10.759 1.00 93.69 265 PHE A C 1
ATOM 2022 O O . PHE A 1 265 ? -30.814 -7.930 10.121 1.00 93.69 265 PHE A O 1
ATOM 2029 N N . ASP A 1 266 ? -29.415 -7.969 11.883 1.00 92.25 266 ASP A N 1
ATOM 2030 C CA . ASP A 1 266 ? -29.818 -6.667 12.430 1.00 92.25 266 ASP A CA 1
ATOM 2031 C C . ASP A 1 266 ? -29.086 -5.507 11.740 1.00 92.25 266 ASP A C 1
ATOM 2033 O O . ASP A 1 266 ? -29.621 -4.413 11.578 1.00 92.25 266 ASP A O 1
ATOM 2037 N N . VAL A 1 267 ? -27.828 -5.743 11.351 1.00 92.88 267 VAL A N 1
ATOM 2038 C CA . VAL A 1 267 ? -26.947 -4.740 10.749 1.00 92.88 267 VAL A CA 1
ATOM 2039 C C . VAL A 1 267 ? -26.115 -5.388 9.651 1.00 92.88 267 VAL A C 1
ATOM 2041 O O . VAL A 1 267 ? -25.564 -6.475 9.831 1.00 92.88 267 VAL A O 1
ATOM 2044 N N . VAL A 1 268 ? -25.985 -4.690 8.523 1.00 93.56 268 VAL A N 1
ATOM 2045 C CA . VAL A 1 268 ? -25.163 -5.117 7.388 1.00 93.56 268 VAL A CA 1
ATOM 2046 C C . VAL A 1 268 ? -24.169 -4.018 7.048 1.00 93.56 268 VAL A C 1
ATOM 2048 O O . VAL A 1 268 ? -24.540 -2.872 6.802 1.00 93.56 268 VAL A O 1
ATOM 2051 N N . PHE A 1 269 ? -22.891 -4.385 7.004 1.00 94.00 269 PHE A N 1
ATOM 2052 C CA . PHE A 1 269 ? -21.811 -3.499 6.592 1.00 94.00 269 PHE A CA 1
ATOM 2053 C C . PHE A 1 269 ? -21.338 -3.881 5.195 1.00 94.00 269 PHE A C 1
ATOM 2055 O O . PHE A 1 269 ? -21.195 -5.060 4.873 1.00 94.00 269 PHE A O 1
ATOM 2062 N N . THR A 1 270 ? -21.055 -2.880 4.368 1.00 93.75 270 THR A N 1
ATOM 2063 C CA . THR A 1 270 ? -20.495 -3.084 3.031 1.00 93.75 270 THR A CA 1
ATOM 2064 C C . THR A 1 270 ? -19.339 -2.123 2.800 1.00 93.75 270 THR A C 1
ATOM 2066 O O . THR A 1 270 ? -19.254 -1.062 3.419 1.00 93.75 270 THR A O 1
ATOM 2069 N N . SER A 1 271 ? -18.428 -2.495 1.899 1.00 87.50 271 SER A N 1
ATOM 2070 C CA . SER A 1 271 ? -17.546 -1.501 1.290 1.00 87.50 271 SER A CA 1
ATOM 2071 C C . SER A 1 271 ? -18.382 -0.538 0.444 1.00 87.50 271 SER A C 1
ATOM 2073 O O . SER A 1 271 ? -19.397 -0.940 -0.117 1.00 87.50 271 SER A O 1
ATOM 2075 N N . VAL A 1 272 ? -17.918 0.701 0.275 1.00 87.00 272 VAL A N 1
ATOM 2076 C CA . VAL A 1 272 ? -18.595 1.748 -0.518 1.00 87.00 272 VAL A CA 1
ATOM 2077 C C . VAL A 1 272 ? -18.623 1.477 -2.033 1.00 87.00 272 VAL A C 1
ATOM 2079 O O . VAL A 1 272 ? -19.078 2.313 -2.805 1.00 87.00 272 VAL A O 1
ATOM 2082 N N . LEU A 1 273 ? -18.103 0.331 -2.471 1.00 90.56 273 LEU A N 1
ATOM 2083 C CA . LEU A 1 273 ? -17.939 -0.035 -3.875 1.00 90.56 273 LEU A CA 1
ATOM 2084 C C . LEU A 1 273 ? -19.212 -0.704 -4.402 1.00 90.56 273 LEU A C 1
ATOM 2086 O O . LEU A 1 273 ? -19.774 -1.584 -3.740 1.00 90.56 273 LEU A O 1
ATOM 2090 N N . ARG A 1 274 ? -19.632 -0.356 -5.622 1.00 90.88 274 ARG A N 1
ATOM 2091 C CA . ARG A 1 274 ? -20.866 -0.839 -6.267 1.00 90.88 274 ARG A CA 1
ATOM 2092 C C . ARG A 1 274 ? -20.969 -2.351 -6.247 1.00 90.88 274 ARG A C 1
ATOM 2094 O O . ARG A 1 274 ? -22.019 -2.862 -5.887 1.00 90.88 274 ARG A O 1
ATOM 2101 N N . ARG A 1 275 ? -19.885 -3.074 -6.547 1.00 93.94 275 ARG A N 1
ATOM 2102 C CA . ARG A 1 275 ? -19.875 -4.547 -6.493 1.00 93.94 275 ARG A CA 1
ATOM 2103 C C . ARG A 1 275 ? -20.220 -5.109 -5.111 1.00 93.94 275 ARG A C 1
ATOM 2105 O O . ARG A 1 275 ? -20.971 -6.076 -5.016 1.00 93.94 275 ARG A O 1
ATOM 2112 N N . SER A 1 276 ? -19.714 -4.499 -4.037 1.00 94.12 276 SER A N 1
ATOM 2113 C CA . SER A 1 276 ? -19.988 -4.930 -2.661 1.00 94.12 276 SER A CA 1
ATOM 2114 C C . SER A 1 276 ? -21.416 -4.587 -2.255 1.00 94.12 276 SER A C 1
ATOM 2116 O O . SER A 1 276 ? -22.108 -5.439 -1.705 1.00 94.12 276 SER A O 1
ATOM 2118 N N . ILE A 1 277 ? -21.868 -3.377 -2.588 1.00 95.50 277 ILE A N 1
ATOM 2119 C CA . ILE A 1 277 ? -23.230 -2.903 -2.324 1.00 95.50 277 ILE A CA 1
ATOM 2120 C C . ILE A 1 277 ? -24.253 -3.767 -3.071 1.00 95.50 277 ILE A C 1
ATOM 2122 O O . ILE A 1 277 ? -25.179 -4.282 -2.452 1.00 95.50 277 ILE A O 1
ATOM 2126 N N . LYS A 1 278 ? -24.067 -3.991 -4.379 1.00 96.38 278 LYS A N 1
ATOM 2127 C CA . LYS A 1 278 ? -24.939 -4.844 -5.199 1.00 96.38 278 LYS A CA 1
ATOM 2128 C C . LYS A 1 278 ? -24.967 -6.280 -4.692 1.00 96.38 278 LYS A C 1
ATOM 2130 O O . LYS A 1 278 ? -26.049 -6.831 -4.550 1.00 96.38 278 LYS A O 1
ATOM 2135 N N . THR A 1 279 ? -23.809 -6.864 -4.365 1.00 97.00 279 THR A N 1
ATOM 2136 C CA . THR A 1 279 ? -23.767 -8.225 -3.803 1.00 97.00 279 THR A CA 1
ATOM 2137 C C . THR A 1 279 ? -24.596 -8.309 -2.524 1.00 97.00 279 THR A C 1
ATOM 2139 O O . THR A 1 279 ? -25.431 -9.200 -2.395 1.00 97.00 279 THR A O 1
ATOM 2142 N N . ALA A 1 280 ? -24.393 -7.370 -1.594 1.00 96.50 280 ALA A N 1
ATOM 2143 C CA . ALA A 1 280 ? -25.114 -7.352 -0.328 1.00 96.50 280 ALA A CA 1
ATOM 2144 C C . ALA A 1 280 ? -26.622 -7.183 -0.540 1.00 96.50 280 ALA A C 1
ATOM 2146 O O . ALA A 1 280 ? -27.391 -8.002 -0.049 1.00 96.50 280 ALA A O 1
ATOM 2147 N N . TRP A 1 281 ? -27.052 -6.192 -1.325 1.00 95.88 281 TRP A N 1
ATOM 2148 C CA . TRP A 1 281 ? -28.472 -5.978 -1.615 1.00 95.88 281 TRP A CA 1
ATOM 214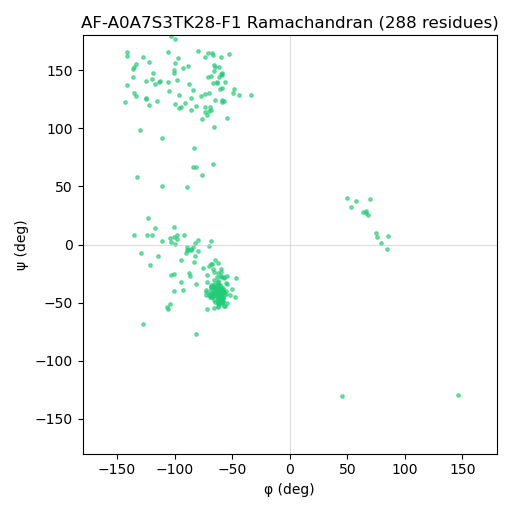9 C C . TRP A 1 281 ? -29.126 -7.191 -2.268 1.00 95.88 281 TRP A C 1
ATOM 2151 O O . TRP A 1 281 ? -30.188 -7.624 -1.825 1.00 95.88 281 TRP A O 1
ATOM 2161 N N . THR A 1 282 ? -28.489 -7.775 -3.282 1.00 96.44 282 THR A N 1
ATOM 2162 C CA . THR A 1 282 ? -29.009 -8.967 -3.957 1.00 96.44 282 THR A CA 1
ATOM 2163 C C . THR A 1 282 ? -29.118 -10.148 -2.993 1.00 96.44 282 THR A C 1
ATOM 2165 O O . THR A 1 282 ? -30.151 -10.821 -2.974 1.00 96.44 282 THR A O 1
ATOM 2168 N N . ALA A 1 283 ? -28.111 -10.377 -2.145 1.00 97.00 283 ALA A N 1
ATOM 2169 C CA . ALA A 1 283 ? -28.145 -11.444 -1.148 1.00 97.00 283 ALA A CA 1
ATOM 2170 C C . ALA A 1 283 ? -29.234 -11.216 -0.082 1.00 97.00 283 ALA A C 1
ATOM 2172 O O . ALA A 1 283 ? -29.923 -12.159 0.308 1.00 97.00 283 ALA A O 1
ATOM 2173 N N . LEU A 1 284 ? -29.447 -9.976 0.367 1.00 95.75 284 LEU A N 1
ATOM 2174 C CA . LEU A 1 284 ? -30.495 -9.629 1.336 1.00 95.75 284 LEU A CA 1
ATOM 2175 C C . LEU A 1 284 ? -31.901 -9.809 0.754 1.00 95.75 284 LEU A C 1
ATOM 2177 O O . LEU A 1 284 ? -32.740 -10.461 1.379 1.00 95.75 284 LEU A O 1
ATOM 2181 N N . MET A 1 285 ? -32.129 -9.338 -0.477 1.00 95.31 285 MET A N 1
ATOM 2182 C CA . MET A 1 285 ? -33.402 -9.528 -1.186 1.00 95.31 285 MET A CA 1
ATOM 2183 C C . MET A 1 285 ? -33.745 -11.011 -1.367 1.00 95.31 285 MET A C 1
ATOM 2185 O O . MET A 1 285 ? -34.896 -11.403 -1.197 1.00 95.31 285 MET A O 1
ATOM 2189 N N . ASN A 1 286 ? -32.749 -11.853 -1.655 1.00 95.31 286 ASN A N 1
ATOM 2190 C CA . ASN A 1 286 ? -32.942 -13.294 -1.840 1.00 95.31 286 ASN A CA 1
ATOM 2191 C C . ASN A 1 286 ? -32.897 -14.104 -0.529 1.00 95.31 286 ASN A C 1
ATOM 2193 O O . ASN A 1 286 ? -33.138 -15.311 -0.562 1.00 95.31 286 ASN A O 1
ATOM 2197 N N . SER A 1 287 ? -32.622 -13.464 0.616 1.00 94.31 287 SER A N 1
ATOM 2198 C CA . SER A 1 287 ? -32.592 -14.106 1.942 1.00 94.31 287 SER A CA 1
ATOM 2199 C C . SER A 1 287 ? -33.716 -13.688 2.892 1.00 94.31 287 SER A C 1
ATOM 2201 O O . SER A 1 287 ? -33.763 -14.151 4.033 1.00 94.31 287 SER A O 1
ATOM 2203 N N . GLU A 1 288 ? -34.642 -12.844 2.423 1.00 89.25 288 GLU A N 1
ATOM 2204 C CA . GLU A 1 288 ? -35.718 -12.257 3.238 1.00 89.25 288 GLU A CA 1
ATOM 2205 C C . GLU A 1 288 ? -35.179 -11.462 4.442 1.00 89.25 288 GLU A C 1
ATOM 2207 O O . GLU A 1 288 ? -35.724 -11.529 5.547 1.00 89.25 288 GLU A O 1
ATOM 2212 N N . ASN A 1 289 ? -34.059 -10.766 4.241 1.00 85.56 289 ASN A N 1
ATOM 2213 C CA . ASN A 1 289 ? -33.415 -9.874 5.210 1.00 85.56 289 ASN A CA 1
ATOM 2214 C C . ASN A 1 289 ? -33.528 -8.411 4.748 1.00 85.56 289 ASN A C 1
ATOM 2216 O O . ASN A 1 289 ? -32.518 -7.721 4.625 1.00 85.56 289 ASN A O 1
ATOM 2220 N N . TYR A 1 290 ? -34.746 -7.991 4.398 1.00 67.81 290 TYR A N 1
ATOM 2221 C CA . TYR A 1 290 ? -35.066 -6.663 3.864 1.00 67.81 290 TYR A CA 1
ATOM 2222 C C . TYR A 1 290 ? -35.575 -5.698 4.936 1.00 67.81 290 TYR A C 1
ATOM 2224 O O . TYR A 1 290 ? -36.249 -6.164 5.883 1.00 67.81 290 TYR A O 1
#